Protein AF-A0A357SZ91-F1 (afdb_monomer_lite)

pLDDT: mean 81.78, std 18.1, range [36.34, 97.88]

Secondary structure (DSSP, 8-state):
-HHHHHHHHHHHHHHHHHHHHSS--------TTT-EEEEEEEE-TTSS-EEEEEEEEEESP---STTS--S-EEEEEE-GGGEEEEEEEPSEEEEEEEEEEEE--SS-SS-EEEEEES-SS--GGG-EEE-TT-EEEEEEEEEEEEE--BTTB--EEEEEEE-SS-HHHHHHHHHHHHTTSTTHHHHHHHHTT-

Sequence (194 aa):
MKVILKTMIVTLLIVIMASTNVLYAKTSKGDPEKEALVFGCIDMSETNSILSFVSFMRYPPELKGYSG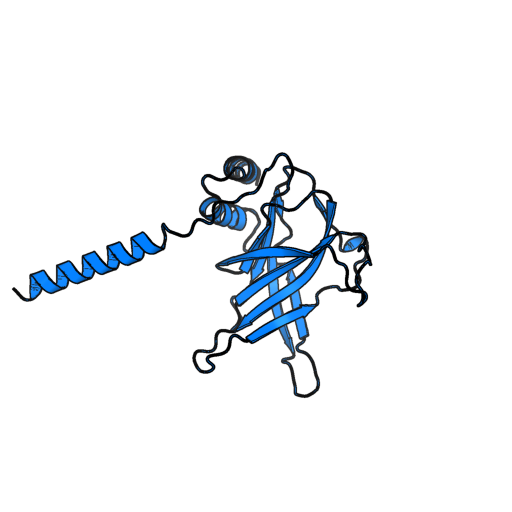YPRDIEVFDTYDNGLFIADRAKPGEYWLMAFYTKKYSLVRLNEEVTFHDINHKPTEDDVFTIQAGDIYYYGTYKYIEVEKAKLFSSAKFALEKVETPGEKELLEMMLEKLKGSKWEEKIIERLATL

Foldseek 3Di:
DVVVVVVVVVVVVVVVVVVVVVPDLVAQPADLQFAEKEKEFAACPPDQKAWAKWWKAAPPAPQPDPVRAGDRIDIWGADPRRITIDRGHGWHKIAGQWTWIWHDDPVDPDIDIDIGGDDPPDDPVRMDGDDRNYHHYPAYWYKAFPAPDDPPDHTDIDTHTDCPPHPLVSLVVVLVSNPPHPCNVVSVVVNVVD

Radius of gyration: 20.08 Å; chains: 1; bounding box: 44×58×52 Å

Structure (mmCIF, N/CA/C/O backbone):
data_AF-A0A357SZ91-F1
#
_entry.id   AF-A0A357SZ91-F1
#
loop_
_atom_site.group_PDB
_atom_site.id
_atom_site.type_symbol
_atom_site.label_atom_id
_atom_site.label_alt_id
_atom_site.label_comp_id
_atom_site.label_asym_id
_atom_site.label_entity_id
_atom_site.label_seq_id
_atom_site.pdbx_PDB_ins_code
_atom_site.Cartn_x
_atom_site.Cartn_y
_atom_site.Cartn_z
_atom_site.occupancy
_atom_site.B_iso_or_equiv
_atom_site.auth_seq_id
_atom_site.auth_comp_id
_atom_site.auth_asym_id
_atom_site.auth_atom_id
_atom_site.pdbx_PDB_model_num
ATOM 1 N N . MET A 1 1 ? 25.030 43.458 23.046 1.00 52.84 1 MET A N 1
ATOM 2 C CA . MET A 1 1 ? 23.823 43.626 22.196 1.00 52.84 1 MET A CA 1
ATOM 3 C C . MET A 1 1 ? 23.764 42.688 20.983 1.00 52.84 1 MET A C 1
ATOM 5 O O . MET A 1 1 ? 22.715 42.108 20.760 1.00 52.84 1 MET A O 1
ATOM 9 N N . LYS A 1 2 ? 24.857 42.460 20.230 1.00 49.62 2 LYS A N 1
ATOM 10 C CA . LYS A 1 2 ? 24.851 41.568 19.042 1.00 49.62 2 LYS A CA 1
ATOM 11 C C . LYS A 1 2 ? 24.648 40.065 19.326 1.00 49.62 2 LYS A C 1
ATOM 13 O O . LYS A 1 2 ? 24.171 39.353 18.452 1.00 49.62 2 LYS A O 1
ATOM 18 N N . VAL A 1 3 ? 24.993 39.583 20.523 1.00 51.38 3 VAL A N 1
ATOM 19 C CA . VAL A 1 3 ? 24.878 38.153 20.885 1.00 51.38 3 VAL A CA 1
ATOM 20 C C . VAL A 1 3 ? 23.433 37.766 21.226 1.00 51.38 3 VAL A C 1
ATOM 22 O O . VAL A 1 3 ? 22.962 36.732 20.777 1.00 51.38 3 VAL A O 1
ATOM 25 N N . ILE A 1 4 ? 22.697 38.646 21.911 1.00 52.62 4 ILE A N 1
ATOM 26 C CA . ILE A 1 4 ? 21.306 38.401 22.339 1.00 52.62 4 ILE A CA 1
ATOM 27 C C . ILE A 1 4 ? 20.359 38.305 21.128 1.00 52.62 4 ILE A C 1
ATOM 29 O O . ILE A 1 4 ? 19.457 37.473 21.113 1.00 52.62 4 ILE A O 1
ATOM 33 N N . LEU A 1 5 ? 20.620 39.081 20.069 1.00 43.44 5 LEU A N 1
ATOM 34 C CA . LEU A 1 5 ? 19.829 39.054 18.834 1.00 43.44 5 LEU A CA 1
ATOM 35 C C . LEU A 1 5 ? 20.005 37.744 18.041 1.00 43.44 5 LEU A C 1
ATOM 37 O O . LEU A 1 5 ? 19.047 37.258 17.450 1.00 43.44 5 LEU A O 1
ATOM 41 N N . LYS A 1 6 ? 21.205 37.139 18.056 1.00 44.78 6 LYS A N 1
ATOM 42 C CA . LYS A 1 6 ? 21.452 35.848 17.390 1.00 44.78 6 LYS A CA 1
ATOM 43 C C . LYS A 1 6 ? 20.746 34.696 18.101 1.00 44.78 6 LYS A C 1
ATOM 45 O O . LYS A 1 6 ? 20.172 33.848 17.429 1.00 44.78 6 LYS A O 1
ATOM 50 N N . THR A 1 7 ? 20.745 34.684 19.433 1.00 50.84 7 THR A N 1
ATOM 51 C CA . THR A 1 7 ? 20.086 33.620 20.201 1.00 50.84 7 THR A CA 1
ATOM 52 C C . THR A 1 7 ? 18.568 33.663 20.021 1.00 50.84 7 THR A C 1
ATOM 54 O O . THR A 1 7 ? 17.967 32.622 19.800 1.00 50.84 7 THR A O 1
ATOM 57 N N . MET A 1 8 ? 17.957 34.854 19.997 1.00 47.34 8 MET A N 1
ATOM 58 C CA . MET A 1 8 ? 16.506 35.015 19.799 1.00 47.34 8 MET A CA 1
ATOM 59 C C . MET A 1 8 ? 16.018 34.554 18.412 1.00 47.34 8 MET A C 1
ATOM 61 O O . MET A 1 8 ? 14.928 33.999 18.297 1.00 47.34 8 MET A O 1
ATOM 65 N N . ILE A 1 9 ? 16.824 34.757 17.363 1.00 52.50 9 ILE A N 1
ATOM 66 C CA . ILE A 1 9 ? 16.492 34.340 15.989 1.00 52.50 9 ILE A CA 1
ATOM 67 C C . ILE A 1 9 ? 16.559 32.812 15.838 1.00 52.50 9 ILE A C 1
ATOM 69 O O . ILE A 1 9 ? 15.724 32.228 15.150 1.00 52.50 9 ILE A O 1
ATOM 73 N N . VAL A 1 10 ? 17.505 32.151 16.514 1.00 51.72 10 VAL A N 1
ATOM 74 C CA . VAL A 1 10 ? 17.626 30.683 16.484 1.00 51.72 10 VAL A CA 1
ATOM 75 C C . VAL A 1 10 ? 16.446 30.017 17.198 1.00 51.72 10 VAL A C 1
ATOM 77 O O . VAL A 1 10 ? 15.889 29.057 16.672 1.00 51.72 10 VAL A O 1
ATOM 80 N N . THR A 1 11 ? 15.991 30.551 18.336 1.00 50.06 11 THR A N 1
ATOM 81 C CA . THR A 1 11 ? 14.817 29.999 19.034 1.00 50.06 11 THR A CA 1
ATOM 82 C C . THR A 1 11 ? 13.528 30.188 18.233 1.00 50.06 11 THR A C 1
ATOM 84 O O . THR A 1 11 ? 12.697 29.285 18.197 1.00 50.06 11 THR A O 1
ATOM 87 N N . LEU A 1 12 ? 13.372 31.321 17.537 1.00 42.47 12 LEU A N 1
ATOM 88 C CA . LEU A 1 12 ? 12.193 31.586 16.706 1.00 42.47 12 LEU A CA 1
ATOM 89 C C . LEU A 1 12 ? 12.111 30.632 15.497 1.00 42.47 12 LEU A C 1
ATOM 91 O O . LEU A 1 12 ? 11.028 30.156 15.171 1.00 42.47 12 LEU A O 1
ATOM 95 N N . LEU A 1 13 ? 13.246 30.283 14.880 1.00 45.03 13 LEU A N 1
ATOM 96 C CA . LEU A 1 13 ? 13.308 29.305 13.783 1.00 45.03 13 LEU A CA 1
ATOM 97 C C . LEU A 1 13 ? 12.970 27.875 14.231 1.00 45.03 13 LEU A C 1
ATOM 99 O O . LEU A 1 13 ? 12.297 27.152 13.499 1.00 45.03 13 LEU A O 1
ATOM 103 N N . ILE A 1 14 ? 13.375 27.474 15.440 1.00 48.97 14 ILE A N 1
ATOM 104 C CA . ILE A 1 14 ? 13.047 26.149 15.992 1.00 48.97 14 ILE A CA 1
ATOM 105 C C . ILE A 1 14 ? 11.550 26.048 16.326 1.00 48.97 14 ILE A C 1
ATOM 107 O O . ILE A 1 14 ? 10.932 25.020 16.061 1.00 48.97 14 ILE A O 1
ATOM 111 N N . VAL A 1 15 ? 10.933 27.123 16.827 1.00 43.84 15 VAL A N 1
ATOM 112 C CA . VAL A 1 15 ? 9.485 27.159 17.107 1.00 43.84 15 VAL A CA 1
ATOM 113 C C . VAL A 1 15 ? 8.658 27.156 15.814 1.00 43.84 15 VAL A C 1
ATOM 115 O O . VAL A 1 15 ? 7.608 26.517 15.764 1.00 43.84 15 VAL A O 1
ATOM 118 N N . ILE A 1 16 ? 9.140 27.782 14.735 1.00 46.03 16 ILE A N 1
ATOM 119 C CA . ILE A 1 16 ? 8.462 27.732 13.428 1.00 46.03 16 ILE A CA 1
ATOM 120 C C . ILE A 1 16 ? 8.565 26.324 12.816 1.00 46.03 16 ILE A C 1
ATOM 122 O O . ILE A 1 16 ? 7.559 25.799 12.355 1.00 46.03 16 ILE A O 1
ATOM 126 N N . MET A 1 17 ? 9.721 25.655 12.902 1.00 40.25 17 MET A N 1
ATOM 127 C CA . MET A 1 17 ? 9.859 24.272 12.411 1.00 40.25 17 MET A CA 1
ATOM 128 C C . MET A 1 17 ? 9.088 23.243 13.255 1.00 40.25 17 MET A C 1
ATOM 130 O O . MET A 1 17 ? 8.571 22.266 12.716 1.00 40.25 17 MET A O 1
ATOM 134 N N . ALA A 1 18 ? 8.950 23.463 14.566 1.00 37.34 18 ALA A N 1
ATOM 135 C CA . ALA A 1 18 ? 8.120 22.612 15.421 1.00 37.34 18 ALA A CA 1
ATOM 136 C C . ALA A 1 18 ? 6.611 22.825 15.192 1.00 37.34 18 ALA A C 1
ATOM 138 O O . ALA A 1 18 ? 5.831 21.888 15.336 1.00 37.34 18 ALA A O 1
ATOM 139 N N . SER A 1 19 ? 6.186 24.032 14.804 1.00 36.34 19 SER A N 1
ATOM 140 C CA . SER A 1 19 ? 4.768 24.349 14.571 1.00 36.34 19 SER A CA 1
ATOM 141 C C . SER A 1 19 ? 4.267 23.987 13.169 1.00 36.34 19 SER A C 1
ATOM 143 O O . SER A 1 19 ? 3.060 23.833 12.994 1.00 36.34 19 SER A O 1
ATOM 145 N N . THR A 1 20 ? 5.149 23.765 12.189 1.00 37.97 20 THR A N 1
ATOM 146 C CA . THR A 1 20 ? 4.741 23.265 10.863 1.00 37.97 20 THR A CA 1
ATOM 147 C C . THR A 1 20 ? 4.480 21.760 10.828 1.00 37.97 20 THR A C 1
ATOM 149 O O . THR A 1 20 ? 3.668 21.320 10.023 1.00 37.97 20 THR A O 1
ATOM 152 N N . ASN A 1 21 ? 5.091 20.967 11.717 1.00 39.06 21 ASN A N 1
ATOM 153 C CA . ASN A 1 21 ? 4.831 19.519 11.782 1.00 39.06 21 ASN A CA 1
ATOM 154 C C . ASN A 1 21 ? 3.531 19.170 12.525 1.00 39.06 21 ASN A C 1
ATOM 156 O O . ASN A 1 21 ? 2.970 18.100 12.319 1.00 39.06 21 ASN A O 1
ATOM 160 N N . VAL A 1 22 ? 3.019 20.079 13.360 1.00 39.28 22 VAL A N 1
ATOM 161 C CA . VAL A 1 22 ? 1.761 19.884 14.106 1.00 39.28 22 VAL A CA 1
ATOM 162 C C . VAL A 1 22 ? 0.527 20.159 13.234 1.00 39.28 22 VAL A C 1
ATOM 164 O O . VAL A 1 22 ? -0.585 19.778 13.589 1.00 39.28 22 VAL A O 1
ATOM 167 N N . LEU A 1 23 ? 0.695 20.789 12.069 1.00 37.16 23 LEU A N 1
ATOM 168 C CA . LEU A 1 23 ? -0.411 21.374 11.316 1.00 37.16 23 LEU A CA 1
ATOM 169 C C . LEU A 1 23 ? -0.728 20.671 9.991 1.00 37.16 23 LEU A C 1
ATOM 171 O O . LEU A 1 23 ? -1.124 21.340 9.051 1.00 37.16 23 LEU A O 1
ATOM 175 N N . TYR A 1 24 ? -0.581 19.349 9.885 1.00 40.81 24 TYR A N 1
ATOM 176 C CA . TYR A 1 24 ? -1.231 18.581 8.806 1.00 40.81 24 TYR A CA 1
ATOM 177 C C . TYR A 1 24 ? -1.387 17.092 9.157 1.00 40.81 24 TYR A C 1
ATOM 179 O O . TYR A 1 24 ? -1.198 16.216 8.316 1.00 40.81 24 TYR A O 1
ATOM 187 N N . ALA A 1 25 ? -1.795 16.773 10.389 1.00 46.00 25 ALA A N 1
ATOM 188 C CA . ALA A 1 25 ? -2.496 15.509 10.594 1.00 46.00 25 ALA A CA 1
ATOM 189 C C . ALA A 1 25 ? -3.834 15.638 9.850 1.00 46.00 25 ALA A C 1
ATOM 191 O O . ALA A 1 25 ? -4.802 16.190 10.375 1.00 46.00 25 ALA A O 1
ATOM 192 N N . LYS A 1 26 ? -3.867 15.231 8.573 1.00 53.88 26 LYS A N 1
ATOM 193 C CA . LYS A 1 26 ? -5.116 14.999 7.846 1.00 53.88 26 LYS A CA 1
ATOM 194 C C . LYS A 1 26 ? -5.854 13.969 8.689 1.00 53.88 26 LYS A C 1
ATOM 196 O O . LYS A 1 26 ? -5.501 12.797 8.654 1.00 53.88 26 LYS A O 1
ATOM 201 N N . THR A 1 27 ? -6.801 14.422 9.508 1.00 60.53 27 THR A N 1
ATOM 202 C CA . THR A 1 27 ? -7.587 13.524 10.343 1.00 60.53 27 THR A CA 1
ATOM 203 C C . THR A 1 27 ? -8.254 12.542 9.403 1.00 60.53 27 THR A C 1
ATOM 205 O O . THR A 1 27 ? -9.024 12.933 8.518 1.00 60.53 27 THR A O 1
ATOM 208 N N . SER A 1 28 ? -7.869 11.275 9.533 1.00 73.50 28 SER A N 1
ATOM 209 C CA . SER A 1 28 ? -8.516 10.212 8.789 1.00 73.50 28 SER A CA 1
ATOM 210 C C . SER A 1 28 ? -10.017 10.291 9.025 1.00 73.50 28 SER A C 1
ATOM 212 O O . SER A 1 28 ? -10.484 10.562 10.135 1.00 73.50 28 SER A O 1
ATOM 214 N N . LYS A 1 29 ? -10.766 10.134 7.936 1.00 82.44 29 LYS A N 1
ATOM 215 C CA . LYS A 1 29 ? -12.234 10.202 7.942 1.00 82.44 29 LYS A CA 1
ATOM 216 C C . LYS A 1 29 ? -12.865 8.818 7.832 1.00 82.44 29 LYS A C 1
ATOM 218 O O . LYS A 1 29 ? -14.083 8.737 7.704 1.00 82.44 29 LYS A O 1
ATOM 223 N N . GLY A 1 30 ? -12.028 7.784 7.866 1.00 88.81 30 GLY A N 1
ATOM 224 C CA . GLY A 1 30 ? -12.411 6.387 7.842 1.00 88.81 30 GLY A CA 1
ATOM 225 C C . GLY A 1 30 ? -13.330 5.987 8.979 1.00 88.81 30 GLY A C 1
ATOM 226 O O . GLY A 1 30 ? -13.141 6.418 10.118 1.00 88.81 30 GLY A O 1
ATOM 227 N N . ASP A 1 31 ? -14.312 5.150 8.673 1.00 93.94 31 ASP A N 1
ATOM 228 C CA . ASP A 1 31 ? -15.218 4.534 9.630 1.00 93.94 31 ASP A CA 1
ATOM 229 C C . ASP A 1 31 ? -15.033 3.008 9.619 1.00 93.94 31 ASP A C 1
ATOM 231 O O . ASP A 1 31 ? -15.590 2.344 8.742 1.00 93.94 31 ASP A O 1
ATOM 235 N N . PRO A 1 32 ? -14.294 2.422 10.583 1.00 95.44 32 PRO A N 1
ATOM 236 C CA . PRO A 1 32 ? -14.003 0.987 10.596 1.00 95.44 32 PRO A CA 1
ATOM 237 C C . PRO A 1 32 ? -15.233 0.078 10.641 1.00 95.44 32 PRO A C 1
ATOM 239 O O . PRO A 1 32 ? -15.130 -1.109 10.375 1.00 95.44 32 PRO A O 1
ATOM 242 N N . GLU A 1 33 ? -16.409 0.599 10.989 1.00 96.38 33 GLU A N 1
ATOM 243 C CA . GLU A 1 33 ? -17.659 -0.169 10.936 1.00 96.38 33 GLU A CA 1
ATOM 244 C C . GLU A 1 33 ? -18.191 -0.361 9.506 1.00 96.38 33 GLU A C 1
ATOM 246 O O . GLU A 1 33 ? -19.045 -1.213 9.270 1.00 96.38 33 GLU A O 1
ATOM 251 N N . LYS A 1 34 ? -17.734 0.452 8.548 1.00 96.38 34 LYS A N 1
A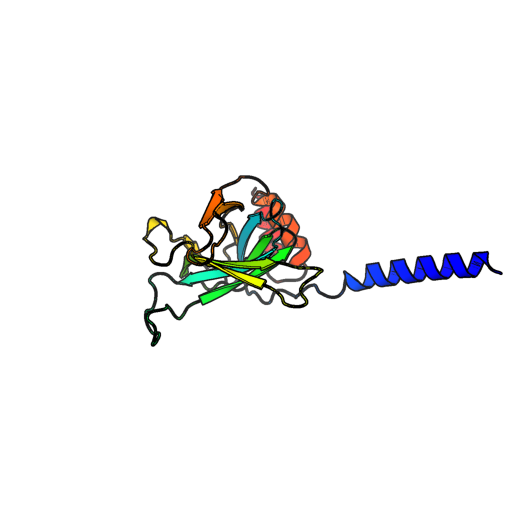TOM 252 C CA . LYS A 1 34 ? -18.244 0.490 7.166 1.00 96.38 34 LYS A CA 1
ATOM 253 C C . LYS A 1 34 ? -17.163 0.302 6.115 1.00 96.38 34 LYS A C 1
ATOM 255 O O . LYS A 1 34 ? -17.478 -0.023 4.973 1.00 96.38 34 LYS A O 1
ATOM 260 N N . GLU A 1 35 ? -15.921 0.566 6.481 1.00 96.19 35 GLU A N 1
ATOM 261 C CA . GLU A 1 35 ? -14.782 0.682 5.583 1.00 96.19 35 GLU A CA 1
ATOM 262 C C . GLU A 1 35 ? -13.626 -0.173 6.105 1.00 96.19 35 GLU A C 1
ATOM 264 O O . GLU A 1 35 ? -13.618 -0.601 7.258 1.00 96.19 35 GLU A O 1
ATOM 269 N N . ALA A 1 36 ? -12.658 -0.425 5.238 1.00 96.69 36 ALA A N 1
ATOM 270 C CA . ALA A 1 36 ? -11.392 -1.072 5.519 1.00 96.69 36 ALA A CA 1
ATOM 271 C C . ALA A 1 36 ? -10.253 -0.048 5.435 1.00 96.69 36 ALA A C 1
ATOM 273 O O . ALA A 1 36 ? -10.335 0.950 4.706 1.00 96.69 36 ALA A O 1
ATOM 274 N N . LEU A 1 37 ? -9.171 -0.344 6.146 1.00 96.06 37 LEU A N 1
ATOM 275 C CA . LEU A 1 37 ? -7.900 0.351 6.048 1.00 96.06 37 LEU A CA 1
ATOM 276 C C . LEU A 1 37 ? -6.951 -0.502 5.212 1.00 96.06 37 LEU A C 1
ATOM 278 O O . LEU A 1 37 ? -6.529 -1.569 5.646 1.00 96.06 37 LEU A O 1
ATOM 282 N N . VAL A 1 38 ? -6.604 -0.036 4.019 1.00 96.94 38 VAL A N 1
ATOM 283 C CA . VAL A 1 38 ? -5.687 -0.741 3.117 1.00 96.94 38 VAL A CA 1
ATOM 284 C C . VAL A 1 38 ? -4.401 0.051 2.995 1.00 96.94 38 VAL A C 1
ATOM 286 O O . VAL A 1 38 ? -4.436 1.261 2.777 1.00 96.94 38 VAL A O 1
ATOM 289 N N . PHE A 1 39 ? -3.262 -0.620 3.116 1.00 96.94 39 PHE A N 1
ATOM 290 C CA . PHE A 1 39 ? -1.966 0.041 3.066 1.00 96.94 39 PHE A CA 1
ATOM 291 C C . PHE A 1 39 ? -0.874 -0.853 2.491 1.00 96.94 39 PHE A C 1
ATOM 293 O O . PHE A 1 39 ? -1.017 -2.069 2.366 1.00 96.94 39 PHE A O 1
ATOM 300 N N . GLY A 1 40 ? 0.241 -0.227 2.151 1.00 97.50 40 GLY A N 1
ATOM 301 C CA . GLY A 1 40 ? 1.447 -0.890 1.691 1.00 97.50 40 GLY A CA 1
ATOM 302 C C . GLY A 1 40 ? 2.512 0.140 1.361 1.00 97.50 40 GLY A C 1
ATOM 303 O O . GLY A 1 40 ? 2.371 1.322 1.681 1.00 97.50 40 GLY A O 1
ATOM 304 N N . CYS A 1 41 ? 3.583 -0.302 0.719 1.00 97.50 41 CYS A N 1
ATOM 305 C CA . CYS A 1 41 ? 4.679 0.582 0.361 1.00 97.50 41 CYS A CA 1
ATOM 306 C C . CYS A 1 41 ? 5.216 0.260 -1.034 1.00 97.50 41 CYS A C 1
ATOM 308 O O . CYS A 1 41 ? 5.369 -0.905 -1.399 1.00 97.50 41 CYS A O 1
ATOM 310 N N . ILE A 1 42 ? 5.500 1.303 -1.815 1.00 97.25 42 ILE A N 1
ATOM 311 C CA . ILE A 1 42 ? 6.358 1.198 -2.996 1.00 97.25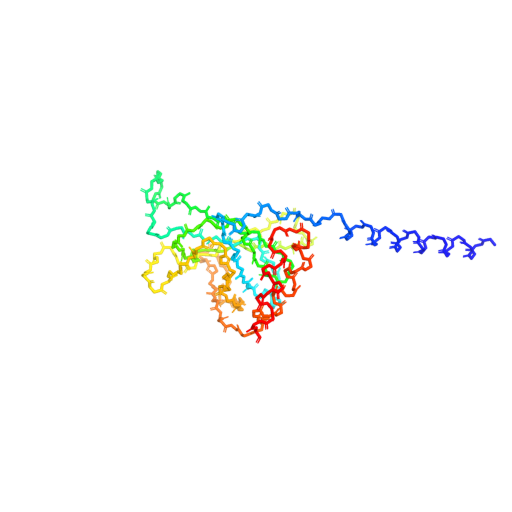 42 ILE A CA 1
ATOM 312 C C . ILE A 1 42 ? 7.614 2.016 -2.705 1.00 97.25 42 ILE A C 1
ATOM 314 O O . ILE A 1 42 ? 7.581 3.246 -2.751 1.00 97.25 42 ILE A O 1
ATOM 318 N N . ASP A 1 43 ? 8.712 1.333 -2.391 1.00 95.00 43 ASP A N 1
ATOM 319 C CA . ASP A 1 43 ? 10.007 1.944 -2.133 1.00 95.00 43 ASP A CA 1
ATOM 320 C C . ASP A 1 43 ? 10.577 2.538 -3.428 1.00 95.00 43 ASP A C 1
ATOM 322 O O . ASP A 1 43 ? 10.891 1.836 -4.395 1.00 95.00 43 ASP A O 1
ATOM 326 N N . MET A 1 44 ? 10.698 3.865 -3.416 1.00 91.81 44 MET A N 1
ATOM 327 C CA . MET A 1 44 ? 11.219 4.693 -4.502 1.00 91.81 44 MET A CA 1
ATOM 328 C C . MET A 1 44 ? 12.607 5.273 -4.177 1.00 91.81 44 MET A C 1
ATOM 330 O O . MET A 1 44 ? 13.085 6.135 -4.918 1.00 91.81 44 MET A O 1
ATOM 334 N N . SER A 1 45 ? 13.241 4.849 -3.076 1.00 90.44 45 SER A N 1
ATOM 335 C CA . SER A 1 45 ? 14.458 5.453 -2.508 1.00 90.44 45 SER A CA 1
ATOM 336 C C . SER A 1 45 ? 15.664 5.453 -3.451 1.00 90.44 45 SER A C 1
ATOM 338 O O . SER A 1 45 ? 16.489 6.363 -3.400 1.00 90.44 45 SER A O 1
ATOM 340 N N . GLU A 1 46 ? 15.744 4.482 -4.361 1.00 88.12 46 GLU A N 1
ATOM 341 C CA . GLU A 1 46 ? 16.804 4.388 -5.374 1.00 88.12 46 GLU A CA 1
ATOM 342 C C . GLU A 1 46 ? 16.486 5.159 -6.667 1.00 88.12 46 GLU A C 1
ATOM 344 O O . GLU A 1 46 ? 17.211 5.065 -7.660 1.00 88.12 46 GLU A O 1
ATOM 349 N N . THR A 1 47 ? 15.407 5.943 -6.682 1.00 86.69 47 THR A N 1
ATOM 350 C CA . THR A 1 47 ? 14.963 6.697 -7.855 1.00 86.69 47 THR A CA 1
ATOM 351 C C . THR A 1 47 ? 15.058 8.206 -7.633 1.00 86.69 47 THR A C 1
ATOM 353 O O . THR A 1 47 ? 15.122 8.704 -6.515 1.00 86.69 47 THR A O 1
ATOM 356 N N . ASN A 1 48 ? 15.003 8.971 -8.727 1.00 85.19 48 ASN A N 1
ATOM 357 C CA . ASN A 1 48 ? 14.865 10.433 -8.665 1.00 85.19 48 ASN A CA 1
ATOM 358 C C . ASN A 1 48 ? 13.394 10.895 -8.633 1.00 85.19 48 ASN A C 1
ATOM 360 O O . ASN A 1 48 ? 13.112 12.057 -8.930 1.00 85.19 48 ASN A O 1
ATOM 364 N N . SER A 1 49 ? 12.459 9.985 -8.363 1.00 87.12 49 SER A N 1
ATOM 365 C CA . SER A 1 49 ? 11.024 10.258 -8.328 1.00 87.12 49 SER A CA 1
ATOM 366 C C . SER A 1 49 ? 10.457 9.880 -6.966 1.00 87.12 49 SER A C 1
ATOM 368 O O . SER A 1 49 ? 11.004 9.040 -6.262 1.00 87.12 49 SER A O 1
ATOM 370 N N . ILE A 1 50 ? 9.330 10.476 -6.607 1.00 90.62 50 ILE A N 1
ATOM 371 C CA . ILE A 1 50 ? 8.533 10.047 -5.462 1.00 90.62 50 ILE A CA 1
ATOM 372 C C . ILE A 1 50 ? 7.273 9.337 -5.946 1.00 90.62 50 ILE A C 1
ATOM 374 O O . ILE A 1 50 ? 6.785 9.596 -7.051 1.00 90.62 50 ILE A O 1
ATOM 378 N N . LEU A 1 51 ? 6.727 8.463 -5.108 1.00 92.69 51 LEU A N 1
ATOM 379 C CA . LEU A 1 51 ? 5.386 7.932 -5.307 1.00 92.69 51 LEU A CA 1
ATOM 380 C C . LEU A 1 51 ? 4.368 9.063 -5.087 1.00 92.69 51 LEU A C 1
ATOM 382 O O . LEU A 1 51 ? 4.507 9.839 -4.146 1.00 92.69 51 LEU A O 1
ATOM 386 N N . SER A 1 52 ? 3.380 9.185 -5.973 1.00 90.94 52 SER A N 1
ATOM 387 C CA . SER A 1 52 ? 2.379 10.257 -5.917 1.00 90.94 52 SER A CA 1
ATOM 388 C C . SER A 1 52 ? 0.982 9.785 -5.544 1.00 90.94 52 SER A C 1
ATOM 390 O O . SER A 1 52 ? 0.267 10.539 -4.894 1.00 90.94 52 SER A O 1
ATOM 392 N N . PHE A 1 53 ? 0.545 8.642 -6.065 1.00 89.62 53 PHE A N 1
ATOM 393 C CA . PHE A 1 53 ? -0.671 7.941 -5.654 1.00 89.62 53 PHE A CA 1
ATOM 394 C C . PHE A 1 53 ? -0.670 6.544 -6.269 1.00 89.62 53 PHE A C 1
ATOM 396 O O . PHE A 1 53 ? -0.028 6.307 -7.300 1.00 89.62 53 PHE A O 1
ATOM 403 N N . VAL A 1 54 ? -1.403 5.628 -5.644 1.00 94.12 54 VAL A N 1
ATOM 404 C CA . VAL A 1 54 ? -1.668 4.290 -6.182 1.00 94.12 54 VAL A CA 1
ATOM 405 C C . VAL A 1 54 ? -3.156 4.154 -6.487 1.00 94.12 54 VAL A C 1
ATOM 407 O O . VAL A 1 54 ? -4.000 4.798 -5.860 1.00 94.12 54 VAL A O 1
ATOM 410 N N . SER A 1 55 ? -3.465 3.360 -7.503 1.00 93.19 55 SER A N 1
ATOM 411 C CA . SER A 1 55 ? -4.806 3.203 -8.048 1.00 93.19 55 SER A CA 1
ATOM 412 C C . SER A 1 55 ? -5.226 1.749 -7.930 1.00 93.19 55 SER A C 1
ATOM 414 O O . SER A 1 55 ? -4.722 0.889 -8.658 1.00 93.19 55 SER A O 1
ATOM 416 N N . PHE A 1 56 ? -6.187 1.498 -7.051 1.00 92.94 56 PHE A N 1
ATOM 417 C CA . PHE A 1 56 ? -6.852 0.208 -6.942 1.00 92.94 56 PHE A CA 1
ATOM 418 C C . PHE A 1 56 ? -8.208 0.263 -7.637 1.00 92.94 56 PHE A C 1
ATOM 420 O O . PHE A 1 56 ? -8.858 1.307 -7.692 1.00 92.94 56 PHE A O 1
ATOM 427 N N . MET A 1 57 ? -8.631 -0.868 -8.181 1.00 90.56 57 MET A N 1
ATOM 428 C CA . MET A 1 57 ? -9.872 -0.985 -8.942 1.00 90.56 57 MET A CA 1
ATOM 429 C C . MET A 1 57 ? -10.724 -2.107 -8.376 1.00 90.56 57 MET A C 1
ATOM 431 O O . MET A 1 57 ? -10.175 -3.123 -7.958 1.00 90.56 57 MET A O 1
ATOM 435 N N . ARG A 1 58 ? -12.050 -1.932 -8.380 1.00 90.56 58 ARG A N 1
ATOM 436 C CA . ARG A 1 58 ? -12.995 -2.974 -7.950 1.00 90.56 58 ARG A CA 1
ATOM 437 C C . ARG A 1 58 ? -13.101 -4.109 -8.960 1.00 90.56 58 ARG A C 1
ATOM 439 O O . ARG A 1 58 ? -13.342 -3.841 -10.139 1.00 90.56 58 ARG A O 1
ATOM 446 N N . TYR A 1 59 ? -12.989 -5.346 -8.480 1.00 88.88 59 TYR A N 1
ATOM 447 C CA . TYR A 1 59 ? -13.185 -6.584 -9.233 1.00 88.88 59 TYR A CA 1
ATOM 448 C C . TYR A 1 59 ? -14.596 -7.168 -9.011 1.00 88.88 59 TYR A C 1
ATOM 450 O O . TYR A 1 59 ? -15.116 -7.075 -7.899 1.00 88.88 59 TYR A O 1
ATOM 458 N N . PRO A 1 60 ? -15.224 -7.766 -10.043 1.00 86.31 60 PRO A N 1
ATOM 459 C CA . PRO A 1 60 ? -14.860 -7.651 -11.455 1.00 86.31 60 PRO A CA 1
ATOM 460 C C . PRO A 1 60 ? -15.040 -6.201 -11.953 1.00 86.31 60 PRO A C 1
ATOM 462 O O . PRO A 1 60 ? -15.907 -5.486 -11.449 1.00 86.31 60 PRO A O 1
ATOM 465 N N . PRO A 1 61 ? -14.256 -5.743 -12.948 1.00 76.06 61 PRO A N 1
ATOM 466 C CA . PRO A 1 61 ? -14.368 -4.382 -13.464 1.00 76.06 61 PRO A CA 1
ATOM 467 C C . PRO A 1 61 ? -15.783 -4.084 -13.966 1.00 76.06 61 PRO A C 1
ATOM 469 O O . PRO A 1 61 ? -16.243 -4.666 -14.953 1.00 76.06 61 PRO A O 1
ATOM 472 N N . GLU A 1 62 ? -16.453 -3.100 -13.366 1.00 70.75 62 GLU A N 1
ATOM 473 C CA . GLU A 1 62 ? -17.672 -2.541 -13.945 1.00 70.75 62 GLU A CA 1
ATOM 474 C C . GLU A 1 62 ? -17.315 -1.677 -15.167 1.00 70.75 62 GLU A C 1
ATOM 476 O O . GLU A 1 62 ? -17.026 -0.476 -15.081 1.00 70.75 62 GLU A O 1
ATOM 481 N N . LEU A 1 63 ? -17.331 -2.297 -16.348 1.00 60.66 63 LEU A N 1
ATOM 482 C CA . LEU A 1 63 ? -17.124 -1.630 -17.634 1.00 60.66 63 LEU A CA 1
ATOM 483 C C . LEU A 1 63 ? -18.336 -0.748 -17.976 1.00 60.66 63 LEU A C 1
ATOM 485 O O . LEU A 1 63 ? -19.233 -1.145 -18.715 1.00 60.66 63 LEU A O 1
ATOM 489 N N . LYS A 1 64 ? -18.388 0.467 -17.422 1.00 54.53 64 LYS A N 1
ATOM 490 C CA . LYS A 1 64 ? -19.439 1.457 -17.733 1.00 54.53 64 LYS A CA 1
ATOM 491 C C . LYS A 1 64 ? -18.894 2.796 -18.264 1.00 54.53 64 LYS A C 1
ATOM 493 O O . LYS A 1 64 ? -19.612 3.794 -18.262 1.00 54.53 64 LYS A O 1
ATOM 498 N N . GLY A 1 65 ? -17.633 2.869 -18.694 1.00 55.91 65 GLY A N 1
ATOM 499 C CA . GLY A 1 65 ? -17.029 4.076 -19.284 1.00 55.91 65 GLY A CA 1
ATOM 500 C C . GLY A 1 65 ? -17.148 4.142 -20.815 1.00 55.91 65 GLY A C 1
ATOM 501 O O . GLY A 1 65 ? -17.071 3.117 -21.483 1.00 55.91 65 GLY A O 1
ATOM 502 N N . TYR A 1 66 ? -17.261 5.352 -21.386 1.00 52.06 66 TYR A N 1
ATOM 503 C CA . TYR A 1 66 ? -17.308 5.601 -22.848 1.00 52.06 66 TYR A CA 1
ATOM 504 C C . TYR A 1 66 ? -16.008 5.191 -23.581 1.00 52.06 66 TYR A C 1
ATOM 506 O O . TYR A 1 66 ? -15.977 5.093 -24.802 1.00 52.06 66 TYR A O 1
ATOM 514 N N . SER A 1 67 ? -14.933 4.937 -22.832 1.00 60.03 67 SER A N 1
ATOM 515 C CA . SER A 1 67 ? -13.585 4.626 -23.318 1.00 60.03 67 SER A CA 1
ATOM 516 C C . SER A 1 67 ? -13.105 3.207 -22.971 1.00 60.03 67 SER A C 1
ATOM 518 O O . SER A 1 67 ? -11.941 2.898 -23.198 1.00 60.03 67 SER A O 1
ATOM 520 N N . GLY A 1 68 ? -13.963 2.342 -22.409 1.00 58.53 68 GLY A N 1
ATOM 521 C CA . GLY A 1 68 ? -13.580 0.979 -22.005 1.00 58.53 68 GLY A CA 1
ATOM 522 C C . GLY A 1 68 ? -12.759 0.889 -20.710 1.00 58.53 68 GLY A C 1
ATOM 523 O O . GLY A 1 68 ? -12.360 -0.206 -20.328 1.00 58.53 68 GLY A O 1
ATOM 524 N N . TYR A 1 69 ? -12.537 2.009 -20.014 1.00 57.69 69 TYR A N 1
ATOM 525 C CA . TYR A 1 69 ? -11.894 2.025 -18.698 1.00 57.69 69 TYR A CA 1
ATOM 526 C C . TYR A 1 69 ? -12.930 1.798 -17.584 1.00 57.69 69 TYR A C 1
ATOM 528 O O . TYR A 1 69 ? -14.049 2.328 -17.683 1.00 57.69 69 TYR A O 1
ATOM 536 N N . PRO A 1 70 ? -12.598 1.036 -16.525 1.00 59.81 70 PRO A N 1
ATOM 537 C CA . PRO A 1 70 ? -13.522 0.826 -15.417 1.00 59.81 70 PRO A CA 1
ATOM 538 C C . PRO A 1 70 ? -13.693 2.126 -14.613 1.00 59.81 70 PRO A C 1
ATOM 540 O O . PRO A 1 70 ? -12.775 2.943 -14.531 1.00 59.81 70 PRO A O 1
ATOM 543 N N . ARG A 1 71 ? -14.897 2.363 -14.072 1.00 60.91 71 ARG A N 1
ATOM 544 C CA . ARG A 1 71 ? -15.242 3.639 -13.405 1.00 60.91 71 ARG A CA 1
ATOM 545 C C . ARG A 1 71 ? -15.010 3.645 -11.896 1.00 60.91 71 ARG A C 1
ATOM 547 O O . ARG A 1 71 ? -14.979 4.722 -11.306 1.00 60.91 71 ARG A O 1
ATOM 554 N N . ASP A 1 72 ? -14.816 2.478 -11.299 1.00 65.81 72 ASP A N 1
ATOM 555 C CA . ASP A 1 72 ? -14.681 2.326 -9.852 1.00 65.81 72 ASP A CA 1
ATOM 556 C C . ASP A 1 72 ? -13.204 2.331 -9.452 1.00 65.81 72 ASP A C 1
ATOM 558 O O . ASP A 1 72 ? -12.641 1.317 -9.035 1.00 65.81 72 ASP A O 1
ATOM 562 N N . ILE A 1 73 ? -12.584 3.497 -9.654 1.00 66.88 73 ILE A N 1
ATOM 563 C CA . ILE A 1 73 ? -11.210 3.780 -9.247 1.00 66.88 73 ILE A CA 1
ATOM 564 C C . ILE A 1 73 ? -11.220 4.240 -7.791 1.00 66.88 73 ILE A C 1
ATOM 566 O O . ILE A 1 73 ? -11.762 5.302 -7.483 1.00 66.88 73 ILE A O 1
ATOM 570 N N . GLU A 1 74 ? -10.574 3.484 -6.911 1.00 79.38 74 GLU A N 1
ATOM 571 C CA . GLU A 1 74 ? -10.220 3.957 -5.576 1.00 79.38 74 GLU A CA 1
ATOM 572 C C . GLU A 1 74 ? -8.767 4.450 -5.616 1.00 79.38 74 GLU A C 1
ATOM 574 O O . GLU A 1 74 ? -7.825 3.687 -5.856 1.00 79.38 74 GLU A O 1
ATOM 579 N N . VAL A 1 75 ? -8.584 5.758 -5.420 1.00 78.38 75 VAL A N 1
ATOM 580 C CA . VAL A 1 75 ? -7.264 6.403 -5.392 1.00 78.38 75 VAL A CA 1
ATOM 581 C C . VAL A 1 75 ? -6.810 6.532 -3.950 1.00 78.38 75 VAL A C 1
ATOM 583 O O . VAL A 1 75 ? -7.518 7.095 -3.115 1.00 78.38 75 VAL A O 1
ATOM 586 N N . PHE A 1 76 ? -5.624 6.010 -3.669 1.00 83.00 76 PHE A N 1
ATOM 587 C CA . PHE A 1 76 ? -5.088 5.948 -2.321 1.00 83.00 76 PHE A CA 1
ATOM 588 C C . PHE A 1 76 ? -4.075 7.070 -2.155 1.00 83.00 76 PHE A C 1
ATOM 590 O O . PHE A 1 76 ? -3.228 7.300 -3.027 1.00 83.00 76 PHE A O 1
ATOM 597 N N . ASP A 1 77 ? -4.172 7.766 -1.027 1.00 81.88 77 ASP A N 1
ATOM 598 C CA . ASP A 1 77 ? -3.242 8.830 -0.691 1.00 81.88 77 ASP A CA 1
ATOM 599 C C . ASP A 1 77 ? -1.865 8.222 -0.400 1.00 81.88 77 ASP A C 1
ATOM 601 O O . ASP A 1 77 ? -1.744 7.179 0.249 1.00 81.88 77 ASP A O 1
ATOM 605 N N . THR A 1 78 ? -0.813 8.888 -0.865 1.00 79.69 78 THR A N 1
ATOM 606 C CA . THR A 1 78 ? 0.564 8.521 -0.531 1.00 79.69 78 THR A CA 1
ATOM 607 C C . THR A 1 78 ? 1.142 9.486 0.475 1.00 79.69 78 THR A C 1
ATOM 609 O O . THR A 1 78 ? 0.877 10.688 0.448 1.00 79.69 78 THR A O 1
ATOM 612 N N . TYR A 1 79 ? 1.992 8.942 1.323 1.00 81.19 79 TYR A N 1
ATOM 613 C CA . TYR A 1 79 ? 2.728 9.646 2.345 1.00 81.19 79 TYR A CA 1
ATOM 614 C C . TYR A 1 79 ? 4.231 9.445 2.119 1.00 81.19 79 TYR A C 1
ATOM 616 O O . TYR A 1 79 ? 4.667 8.864 1.121 1.00 81.19 79 TYR A O 1
ATOM 624 N N . ASP A 1 80 ? 5.029 9.962 3.048 1.00 79.38 80 ASP A N 1
ATOM 625 C CA . ASP A 1 80 ? 6.486 9.874 2.999 1.00 79.38 80 ASP A CA 1
ATOM 626 C C . ASP A 1 80 ? 6.973 8.425 2.838 1.00 79.38 80 ASP A C 1
ATOM 628 O O . ASP A 1 80 ? 6.374 7.485 3.365 1.00 79.38 80 ASP A O 1
ATOM 632 N N . ASN A 1 81 ? 8.095 8.267 2.131 1.00 80.56 81 ASN A N 1
ATOM 633 C CA . ASN A 1 81 ? 8.783 6.991 1.898 1.00 80.56 81 ASN A CA 1
ATOM 634 C C . ASN A 1 81 ? 7.968 5.935 1.133 1.00 80.56 81 ASN A C 1
ATOM 636 O O . ASN A 1 81 ? 8.221 4.745 1.279 1.00 80.56 81 ASN A O 1
ATOM 640 N N . GLY A 1 82 ? 7.000 6.350 0.312 1.00 91.69 82 GLY A N 1
ATOM 641 C CA . GLY A 1 82 ? 6.263 5.422 -0.549 1.00 91.69 82 GLY A CA 1
ATOM 642 C C . GLY A 1 82 ? 5.147 4.644 0.150 1.00 91.69 82 GLY A C 1
ATOM 643 O O . GLY A 1 82 ? 4.481 3.842 -0.505 1.00 91.69 82 GLY A O 1
ATOM 644 N N . LEU A 1 83 ? 4.898 4.910 1.438 1.00 94.62 83 LEU A N 1
ATOM 645 C CA . LEU A 1 83 ? 3.718 4.429 2.153 1.00 94.62 83 LEU A CA 1
ATOM 646 C C . LEU A 1 83 ? 2.456 4.972 1.475 1.00 94.62 83 LEU A C 1
ATOM 648 O O . LEU A 1 83 ? 2.289 6.184 1.341 1.00 94.62 83 LEU A O 1
ATOM 652 N N . PHE A 1 84 ? 1.546 4.088 1.091 1.00 95.06 84 PHE A N 1
ATOM 653 C CA . PHE A 1 84 ? 0.214 4.454 0.619 1.00 95.06 84 PHE A CA 1
ATOM 654 C C . PHE A 1 84 ? -0.854 3.931 1.575 1.00 95.06 84 PHE A C 1
ATOM 656 O O . PHE A 1 84 ? -0.695 2.864 2.166 1.00 95.06 84 PHE A O 1
ATOM 663 N N . ILE A 1 85 ? -1.941 4.690 1.725 1.00 93.69 85 ILE A N 1
ATOM 664 C CA . ILE A 1 85 ? -3.051 4.362 2.623 1.00 93.69 85 ILE A CA 1
ATOM 665 C C . ILE A 1 85 ? -4.379 4.711 1.937 1.00 93.69 85 ILE A C 1
ATOM 667 O O . ILE A 1 85 ? -4.554 5.819 1.426 1.00 93.69 85 ILE A O 1
ATOM 671 N N . ALA A 1 86 ? -5.342 3.795 1.991 1.00 93.31 86 ALA A N 1
ATOM 672 C CA . ALA A 1 86 ? -6.763 4.109 1.890 1.00 93.31 86 ALA A CA 1
ATOM 673 C C . ALA A 1 86 ? -7.439 3.800 3.217 1.00 93.31 86 ALA A C 1
ATOM 675 O O . ALA A 1 86 ? -7.598 2.644 3.594 1.00 93.31 86 ALA A O 1
ATOM 676 N N . ASP A 1 87 ? -7.875 4.849 3.901 1.00 93.25 87 ASP A N 1
ATOM 677 C CA . ASP A 1 87 ? -8.569 4.767 5.183 1.00 93.25 87 ASP A CA 1
ATOM 678 C C . ASP A 1 87 ? -10.091 4.637 5.048 1.00 93.25 87 ASP A C 1
ATOM 680 O O . ASP A 1 87 ? -10.792 4.588 6.054 1.00 93.25 87 ASP A O 1
ATOM 684 N N . ARG A 1 88 ? -10.596 4.631 3.811 1.00 93.69 88 ARG A N 1
ATOM 685 C CA . ARG A 1 88 ? -12.021 4.613 3.450 1.00 93.69 88 ARG A CA 1
ATOM 686 C C . ARG A 1 88 ? -12.319 3.575 2.368 1.00 93.69 88 ARG A C 1
ATOM 688 O O . ARG A 1 88 ? -13.234 3.752 1.564 1.00 93.69 88 ARG A O 1
ATOM 695 N N . ALA A 1 89 ? -11.503 2.523 2.284 1.00 92.81 89 ALA A N 1
ATOM 696 C CA . ALA A 1 89 ? -11.691 1.498 1.269 1.00 92.81 89 ALA A CA 1
ATOM 697 C C . ALA A 1 89 ? -13.001 0.756 1.557 1.00 92.81 89 ALA A C 1
ATOM 699 O O . ALA A 1 89 ? -13.186 0.175 2.622 1.00 92.81 89 ALA A O 1
ATOM 700 N N . LYS A 1 90 ? -13.955 0.803 0.632 1.00 93.81 90 LYS A N 1
ATOM 701 C CA . LYS A 1 90 ? -15.228 0.103 0.820 1.00 93.81 90 LYS A CA 1
ATOM 702 C C . LYS A 1 90 ? -15.017 -1.414 0.724 1.00 93.81 90 LYS A C 1
ATOM 704 O O . LYS A 1 90 ? -14.244 -1.837 -0.128 1.00 93.81 90 LYS A O 1
ATOM 709 N N . PRO A 1 91 ? -15.765 -2.237 1.476 1.00 95.88 91 PRO A N 1
ATOM 710 C CA . PRO A 1 91 ? -15.714 -3.691 1.349 1.00 95.88 91 PRO A CA 1
ATOM 711 C C . PRO A 1 91 ? -15.926 -4.161 -0.095 1.00 95.88 91 PRO A C 1
ATOM 713 O O . PRO A 1 91 ? -16.746 -3.592 -0.834 1.00 95.88 91 PRO A O 1
ATOM 716 N N . GLY A 1 92 ? -15.187 -5.190 -0.498 1.00 95.00 92 GLY A N 1
ATOM 717 C CA . GLY A 1 92 ? -15.223 -5.740 -1.848 1.00 95.00 92 GLY A CA 1
ATOM 718 C C . GLY A 1 92 ? -13.902 -6.364 -2.282 1.00 95.00 92 GLY A C 1
ATOM 719 O O . GLY A 1 92 ? -12.973 -6.521 -1.492 1.00 95.00 92 GLY A O 1
ATOM 720 N N . GLU A 1 93 ? -13.849 -6.706 -3.562 1.00 95.44 93 GLU A N 1
ATOM 721 C CA . GLU A 1 93 ? -12.690 -7.293 -4.221 1.00 95.44 93 GLU A CA 1
ATOM 722 C C . GLU A 1 93 ? -11.957 -6.228 -5.033 1.00 95.44 93 GLU A C 1
ATOM 724 O O . GLU A 1 93 ? -12.588 -5.402 -5.697 1.00 95.44 93 GLU A O 1
ATOM 729 N N . TYR A 1 94 ? -10.630 -6.227 -4.968 1.00 94.81 94 TYR A N 1
ATOM 730 C CA . TYR A 1 94 ? -9.788 -5.196 -5.557 1.00 94.81 94 TYR A CA 1
ATOM 731 C C . TYR A 1 94 ? -8.524 -5.776 -6.179 1.00 94.81 94 TYR A C 1
ATOM 733 O O . TYR A 1 94 ? -8.031 -6.806 -5.739 1.00 94.81 94 TYR A O 1
ATOM 741 N N . TRP A 1 95 ? -7.951 -5.070 -7.149 1.00 94.44 95 TRP A N 1
ATOM 742 C CA . TRP A 1 95 ? -6.575 -5.299 -7.599 1.00 94.44 95 TRP A CA 1
ATOM 743 C C . TRP A 1 95 ? -5.831 -3.973 -7.748 1.00 94.44 95 TRP A C 1
ATOM 745 O O . TRP A 1 95 ? -6.442 -2.909 -7.909 1.00 94.44 95 TRP A O 1
ATOM 755 N N . LEU A 1 96 ? -4.500 -4.030 -7.708 1.00 94.31 96 LEU A N 1
ATOM 756 C CA . LEU A 1 96 ? -3.646 -2.883 -8.001 1.00 94.31 96 LEU A CA 1
ATOM 757 C C . LEU A 1 96 ? -3.524 -2.708 -9.519 1.00 94.31 96 LEU A C 1
ATOM 759 O O . LEU A 1 96 ? -2.847 -3.480 -10.195 1.00 94.31 96 LEU A O 1
ATOM 763 N N . MET A 1 97 ? -4.167 -1.677 -10.063 1.00 92.38 97 MET A N 1
ATOM 764 C CA . MET A 1 97 ? -4.149 -1.411 -11.503 1.00 92.38 97 MET A CA 1
ATOM 765 C C . MET A 1 97 ? -2.889 -0.660 -11.917 1.00 92.38 97 MET A C 1
ATOM 767 O O . MET A 1 97 ? -2.268 -0.991 -12.924 1.00 92.38 97 MET A O 1
ATOM 771 N N . ALA A 1 98 ? -2.546 0.392 -11.176 1.00 93.12 98 ALA A N 1
ATOM 772 C CA . ALA A 1 98 ? -1.497 1.318 -11.570 1.00 93.12 98 ALA A CA 1
ATOM 773 C C . ALA A 1 98 ? -1.009 2.168 -10.397 1.00 93.12 98 ALA A C 1
ATOM 775 O O . ALA A 1 98 ? -1.646 2.250 -9.346 1.00 93.12 98 ALA A O 1
ATOM 776 N N . PHE A 1 99 ? 0.084 2.888 -10.620 1.00 94.44 99 PHE A N 1
ATOM 777 C CA . PHE A 1 99 ? 0.543 3.954 -9.737 1.00 94.44 99 PHE A CA 1
ATOM 778 C C . PHE A 1 99 ? 1.140 5.102 -10.538 1.00 94.44 99 PHE A C 1
ATOM 780 O O . PHE A 1 99 ? 1.410 4.998 -11.735 1.00 94.44 99 PHE A O 1
ATOM 787 N N . TYR A 1 100 ? 1.324 6.223 -9.857 1.00 92.19 100 TYR A N 1
ATOM 788 C CA . TYR A 1 100 ? 1.838 7.442 -10.447 1.00 92.19 100 TYR A CA 1
ATOM 789 C C . TYR A 1 100 ? 3.052 7.900 -9.666 1.00 92.19 100 TYR A C 1
ATOM 791 O O . TYR A 1 100 ? 3.045 7.903 -8.434 1.00 92.19 100 TYR A O 1
ATOM 799 N N . THR A 1 101 ? 4.085 8.326 -10.381 1.00 90.94 101 THR A N 1
ATOM 800 C CA . THR A 1 101 ? 5.287 8.899 -9.777 1.00 90.94 101 THR A CA 1
ATOM 801 C C . THR A 1 101 ? 5.422 10.355 -10.173 1.00 90.94 101 THR A C 1
ATOM 803 O O . THR A 1 101 ? 5.062 10.746 -11.284 1.00 90.94 101 THR A O 1
ATOM 806 N N . LYS A 1 102 ? 5.966 11.163 -9.270 1.00 88.75 102 LYS A N 1
ATOM 807 C CA . LYS A 1 102 ? 6.287 12.567 -9.512 1.00 88.75 102 LYS A CA 1
ATOM 808 C C . LYS A 1 102 ? 7.786 12.763 -9.465 1.00 88.75 102 LYS A C 1
ATOM 810 O O . LYS A 1 102 ? 8.436 12.366 -8.501 1.00 88.75 102 LYS A O 1
ATOM 815 N N . LYS A 1 103 ? 8.336 13.408 -10.488 1.00 84.81 103 LYS A N 1
ATOM 816 C CA . LYS A 1 103 ? 9.740 13.807 -10.504 1.00 84.81 103 LYS A CA 1
ATOM 817 C C . LYS A 1 103 ? 9.864 15.286 -10.176 1.00 84.81 103 LYS A C 1
ATOM 819 O O . LYS A 1 103 ? 9.376 16.135 -10.922 1.00 84.81 103 LYS A O 1
ATOM 824 N N . TYR A 1 104 ? 10.574 15.591 -9.094 1.00 67.94 104 TYR A N 1
ATOM 825 C CA .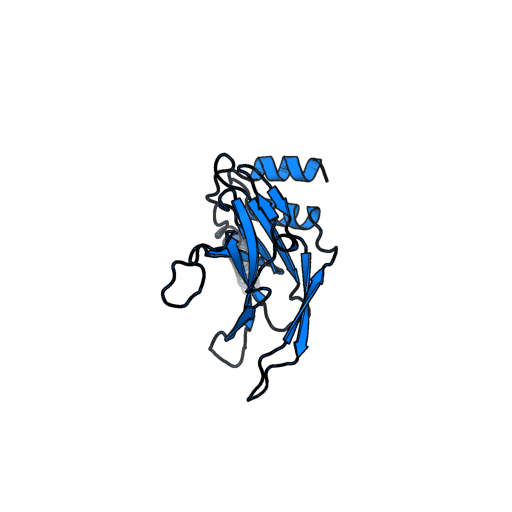 TYR A 1 104 ? 10.957 16.961 -8.782 1.00 67.94 104 TYR A CA 1
ATOM 826 C C . TYR A 1 104 ? 12.234 17.316 -9.536 1.00 67.94 104 TYR A C 1
ATOM 828 O O . TYR A 1 104 ? 13.297 16.737 -9.317 1.00 67.94 104 TYR A O 1
ATOM 836 N N . SER A 1 105 ? 12.137 18.277 -10.451 1.00 65.12 105 SER A N 1
ATOM 837 C CA . SER A 1 105 ? 13.303 18.871 -11.091 1.00 65.12 105 SER A CA 1
ATOM 838 C C . SER A 1 105 ? 13.530 20.260 -10.515 1.00 65.12 105 SER A C 1
ATOM 840 O O . SER A 1 105 ? 12.685 21.133 -10.660 1.00 65.12 105 SER A O 1
ATOM 842 N N . LEU A 1 106 ? 14.706 20.503 -9.932 1.00 60.53 106 LEU A N 1
ATOM 843 C CA . LEU A 1 106 ? 15.112 21.857 -9.529 1.00 60.53 106 LEU A CA 1
ATOM 844 C C . LEU A 1 106 ? 15.277 22.808 -10.732 1.00 60.53 106 LEU A C 1
ATOM 846 O O . LEU A 1 106 ? 15.331 24.020 -10.556 1.00 60.53 106 LEU A O 1
ATOM 850 N N . VAL A 1 107 ? 15.382 22.263 -11.950 1.00 61.53 107 VAL A N 1
ATOM 851 C CA . VAL A 1 107 ? 15.685 23.012 -13.181 1.00 61.53 107 VAL A CA 1
ATOM 852 C C . VAL A 1 107 ? 14.440 23.234 -14.043 1.00 61.53 107 VAL A C 1
ATOM 854 O O . VAL A 1 107 ? 14.369 24.208 -14.788 1.00 61.53 107 VAL A O 1
ATOM 857 N N . ARG A 1 108 ? 13.443 22.346 -13.962 1.00 57.53 108 ARG A N 1
ATOM 858 C CA . ARG A 1 108 ? 12.178 22.476 -14.690 1.00 57.53 108 ARG A CA 1
ATOM 859 C C . ARG A 1 108 ? 11.076 22.796 -13.689 1.00 57.53 108 ARG A C 1
ATOM 861 O O . ARG A 1 108 ? 10.738 21.954 -12.873 1.00 57.53 108 ARG A O 1
ATOM 868 N N . LEU A 1 109 ? 10.484 23.984 -13.806 1.00 56.31 109 LEU A N 1
ATOM 869 C CA . LEU A 1 109 ? 9.347 24.450 -12.993 1.00 56.31 109 LEU A CA 1
ATOM 870 C C . LEU A 1 109 ? 8.057 23.614 -13.164 1.00 56.31 109 LEU A C 1
ATOM 872 O O . LEU A 1 109 ? 7.031 23.962 -12.589 1.00 56.31 109 LEU A O 1
ATOM 876 N N . ASN A 1 110 ? 8.093 22.532 -13.947 1.00 60.56 110 ASN A N 1
ATOM 877 C CA . ASN A 1 110 ? 6.939 21.688 -14.228 1.00 60.56 110 ASN A CA 1
ATOM 878 C C . ASN A 1 110 ? 7.115 20.331 -13.538 1.00 60.56 110 ASN A C 1
ATOM 880 O O . ASN A 1 110 ? 8.122 19.654 -13.759 1.00 60.56 110 ASN A O 1
ATOM 884 N N . GLU A 1 111 ? 6.119 19.933 -12.744 1.00 71.38 111 GLU A N 1
ATOM 885 C CA . GLU A 1 111 ? 6.022 18.578 -12.196 1.00 71.38 111 GLU A CA 1
ATOM 886 C C . GLU A 1 111 ? 5.807 17.581 -13.342 1.00 71.38 111 GLU A C 1
ATOM 888 O O . GLU A 1 111 ? 4.834 17.678 -14.091 1.00 71.38 111 GLU A O 1
ATOM 893 N N . GLU A 1 112 ? 6.716 16.616 -13.488 1.00 82.31 112 GLU A N 1
ATOM 894 C CA . GLU A 1 112 ? 6.536 15.501 -14.417 1.00 82.31 112 GLU A CA 1
ATOM 895 C C . GLU A 1 112 ? 5.859 14.352 -13.666 1.00 82.31 112 GLU A C 1
ATOM 897 O O . GLU A 1 112 ? 6.457 13.740 -12.775 1.00 82.31 112 GLU A O 1
ATOM 902 N N . VAL A 1 113 ? 4.594 14.095 -14.007 1.00 86.50 113 VAL A N 1
ATOM 903 C CA . VAL A 1 113 ? 3.819 12.956 -13.504 1.00 86.50 113 VAL A CA 1
ATOM 904 C C . VAL A 1 113 ? 3.932 11.820 -14.515 1.00 86.50 113 VAL A C 1
ATOM 906 O O . VAL A 1 113 ? 3.583 11.992 -15.681 1.00 86.50 113 VAL A O 1
ATOM 909 N N . THR A 1 114 ? 4.406 10.660 -14.073 1.00 87.56 114 THR A N 1
ATOM 910 C CA . THR A 1 114 ? 4.489 9.443 -14.893 1.00 87.56 114 THR A CA 1
ATOM 911 C C . THR A 1 114 ? 3.447 8.439 -14.426 1.00 87.56 114 THR A C 1
ATOM 913 O O . THR A 1 114 ? 3.337 8.188 -13.228 1.00 87.56 114 THR A O 1
ATOM 916 N N . PHE A 1 115 ? 2.695 7.875 -15.370 1.00 89.50 115 PHE A N 1
ATOM 917 C CA . PHE A 1 115 ? 1.757 6.779 -15.139 1.00 89.50 115 PHE A CA 1
ATOM 918 C C . PHE A 1 115 ? 2.444 5.432 -15.372 1.00 89.50 115 PHE A C 1
ATOM 920 O O . PHE A 1 115 ? 3.078 5.241 -16.412 1.00 89.50 115 PHE A O 1
ATOM 927 N N . HIS A 1 116 ? 2.278 4.506 -14.431 1.00 91.06 116 HIS A N 1
ATOM 928 C CA . HIS A 1 116 ? 2.821 3.152 -14.480 1.00 91.06 116 HIS A CA 1
ATOM 929 C C . HIS A 1 116 ? 1.672 2.144 -14.449 1.00 91.06 116 HIS A C 1
ATOM 931 O O . HIS A 1 116 ? 1.057 1.935 -13.402 1.00 91.06 116 HIS A O 1
ATOM 937 N N . ASP A 1 117 ? 1.368 1.549 -15.603 1.00 91.06 117 ASP A N 1
ATOM 938 C CA . ASP A 1 117 ? 0.356 0.493 -15.743 1.00 91.06 117 ASP A CA 1
ATOM 939 C C . ASP A 1 117 ? 0.919 -0.834 -15.221 1.00 91.06 117 ASP A C 1
ATOM 941 O O . ASP A 1 117 ? 1.883 -1.354 -15.785 1.00 91.06 117 ASP A O 1
ATOM 945 N N . ILE A 1 118 ? 0.352 -1.351 -14.129 1.00 90.94 118 ILE A N 1
ATOM 946 C CA . ILE A 1 118 ? 0.747 -2.641 -13.549 1.00 90.94 118 ILE A CA 1
ATOM 947 C C . ILE A 1 118 ? -0.041 -3.758 -14.221 1.00 90.94 118 ILE A C 1
ATOM 949 O O . ILE A 1 118 ? 0.548 -4.694 -14.761 1.00 90.94 118 ILE A O 1
ATOM 953 N N . ASN A 1 119 ? -1.371 -3.677 -14.160 1.00 87.06 119 ASN A N 1
ATOM 954 C CA . ASN A 1 119 ? -2.239 -4.720 -14.682 1.00 87.06 119 ASN A CA 1
ATOM 955 C C . ASN A 1 119 ? -3.622 -4.181 -15.085 1.00 87.06 119 ASN A C 1
ATOM 957 O O . ASN A 1 119 ? -4.574 -4.144 -14.301 1.00 87.06 119 ASN A O 1
ATOM 961 N N . HIS A 1 120 ? -3.750 -3.810 -16.360 1.00 83.44 120 HIS A N 1
ATOM 962 C CA . HIS A 1 120 ? -5.026 -3.443 -16.985 1.00 83.44 120 HIS A CA 1
ATOM 963 C C . HIS A 1 120 ? -6.020 -4.609 -17.206 1.00 83.44 120 HIS A C 1
ATOM 965 O O . HIS A 1 120 ? -7.176 -4.358 -17.553 1.00 83.44 120 HIS A O 1
ATOM 971 N N . LYS A 1 121 ? -5.593 -5.872 -17.066 1.00 85.88 121 LYS A N 1
ATOM 972 C CA . LYS A 1 121 ? -6.401 -7.077 -17.334 1.00 85.88 121 LYS A CA 1
ATOM 973 C C . LYS A 1 121 ? -6.221 -8.081 -16.190 1.00 85.88 121 LYS A C 1
ATOM 975 O O . LYS A 1 121 ? -5.560 -9.101 -16.392 1.00 85.88 121 LYS A O 1
ATOM 980 N N . PRO A 1 122 ? -6.780 -7.785 -15.004 1.00 89.75 122 PRO A N 1
ATOM 981 C CA . PRO A 1 122 ? -6.621 -8.645 -13.840 1.00 89.75 122 PRO A CA 1
ATOM 982 C C . PRO A 1 122 ? -7.222 -10.030 -14.081 1.00 89.75 122 PRO A C 1
ATOM 984 O O . PRO A 1 122 ? -8.253 -10.180 -14.746 1.00 89.75 122 PRO A O 1
ATOM 987 N N . THR A 1 123 ? -6.582 -11.028 -13.494 1.00 90.38 123 THR A N 1
ATOM 988 C CA . THR A 1 123 ? -7.114 -12.375 -13.283 1.00 90.38 123 THR A CA 1
ATOM 989 C C . THR A 1 123 ? -7.566 -12.524 -11.830 1.00 90.38 123 THR A C 1
ATOM 991 O O . THR A 1 123 ? -7.326 -11.633 -11.020 1.00 90.38 123 THR A O 1
ATOM 994 N N . GLU A 1 124 ? -8.226 -13.629 -11.482 1.00 91.44 124 GLU A N 1
ATOM 995 C CA . GLU A 1 124 ? -8.634 -13.892 -10.090 1.00 91.44 124 GLU A CA 1
ATOM 996 C C . GLU A 1 124 ? -7.430 -13.952 -9.128 1.00 91.44 124 GLU A C 1
ATOM 998 O O . GLU A 1 124 ? -7.546 -13.534 -7.981 1.00 91.44 124 GLU A O 1
ATOM 1003 N N . ASP A 1 125 ? -6.252 -14.366 -9.611 1.00 93.44 125 ASP A N 1
ATOM 1004 C CA . ASP A 1 125 ? -5.020 -14.445 -8.811 1.00 93.44 125 ASP A CA 1
ATOM 1005 C C . ASP A 1 125 ? -4.432 -13.063 -8.452 1.00 93.44 125 ASP A C 1
ATOM 1007 O O . ASP A 1 125 ? -3.612 -12.951 -7.541 1.00 93.44 125 ASP A O 1
ATOM 1011 N N . ASP A 1 126 ? -4.844 -12.001 -9.155 1.00 92.62 126 ASP A N 1
ATOM 1012 C CA . ASP A 1 126 ? -4.404 -10.619 -8.908 1.00 92.62 126 ASP A CA 1
ATOM 1013 C C . ASP A 1 126 ? -5.274 -9.893 -7.863 1.00 92.62 126 ASP A C 1
ATOM 1015 O O . ASP A 1 126 ? -5.012 -8.735 -7.515 1.00 92.62 126 ASP A O 1
ATOM 1019 N N . VAL A 1 127 ? -6.350 -10.539 -7.409 1.00 95.31 127 VAL A N 1
ATOM 1020 C CA . VAL A 1 127 ? -7.426 -9.915 -6.640 1.00 95.31 127 VAL A CA 1
ATOM 1021 C C . VAL A 1 127 ? -7.275 -10.214 -5.154 1.00 95.31 127 VAL A C 1
ATOM 1023 O O . VAL A 1 127 ? -6.980 -11.330 -4.737 1.00 95.31 127 VAL A O 1
ATOM 1026 N N . PHE A 1 128 ? -7.538 -9.206 -4.328 1.00 96.00 128 PHE A N 1
ATOM 1027 C CA . PHE A 1 128 ? -7.674 -9.353 -2.887 1.00 96.00 128 PHE A CA 1
ATOM 1028 C C . PHE A 1 128 ? -9.048 -8.891 -2.416 1.00 96.00 128 PHE A C 1
ATOM 1030 O O . PHE A 1 128 ? -9.655 -7.987 -2.988 1.00 96.00 128 PHE A O 1
ATOM 1037 N N . THR A 1 129 ? -9.539 -9.516 -1.349 1.00 97.06 129 THR A N 1
ATOM 1038 C CA . THR A 1 129 ? -10.823 -9.180 -0.728 1.00 97.06 129 THR A CA 1
ATOM 1039 C C . THR A 1 129 ? -10.595 -8.418 0.567 1.00 97.06 129 THR A C 1
ATOM 1041 O O . THR A 1 129 ? -9.745 -8.802 1.367 1.00 97.06 129 THR A O 1
ATOM 1044 N N . ILE A 1 130 ? -11.398 -7.381 0.789 1.00 97.12 130 ILE A N 1
ATOM 1045 C CA . ILE A 1 130 ? -11.466 -6.643 2.052 1.00 97.12 130 ILE A CA 1
ATOM 1046 C C . ILE A 1 130 ? -12.904 -6.575 2.566 1.00 97.12 130 ILE A C 1
ATOM 1048 O O . ILE A 1 130 ? -13.860 -6.432 1.799 1.00 97.12 130 ILE A O 1
ATOM 1052 N N . GLN A 1 131 ? -13.053 -6.650 3.881 1.00 97.88 131 GLN A N 1
ATOM 1053 C CA . GLN A 1 131 ? -14.297 -6.501 4.626 1.00 97.88 131 GLN A CA 1
ATOM 1054 C C . GLN A 1 131 ? -14.256 -5.250 5.507 1.00 97.88 131 GLN A C 1
ATOM 1056 O O . GLN A 1 131 ? -13.208 -4.646 5.736 1.00 97.88 131 GLN A O 1
ATOM 1061 N N . ALA A 1 132 ? -15.423 -4.829 5.998 1.00 97.38 132 ALA A N 1
ATOM 1062 C CA . ALA A 1 132 ? -15.492 -3.695 6.912 1.00 97.38 132 ALA A CA 1
ATOM 1063 C C . ALA A 1 132 ? -14.718 -4.012 8.200 1.00 97.38 132 ALA A C 1
ATOM 1065 O O . ALA A 1 132 ? -14.899 -5.072 8.799 1.00 97.38 132 ALA A O 1
ATOM 1066 N N . GLY A 1 133 ? -13.868 -3.080 8.621 1.00 97.00 133 GLY A N 1
ATOM 1067 C CA . GLY A 1 133 ? -13.054 -3.191 9.825 1.00 97.00 133 GLY A CA 1
ATOM 1068 C C . GLY A 1 133 ? -11.716 -3.893 9.633 1.00 97.00 133 GLY A C 1
ATOM 1069 O O . GLY A 1 133 ? -10.954 -3.937 10.607 1.00 97.00 133 GLY A O 1
ATOM 1070 N N . ASP A 1 134 ? -11.427 -4.386 8.425 1.00 97.88 134 ASP A N 1
ATOM 1071 C CA . ASP A 1 134 ? -10.137 -4.972 8.074 1.00 97.88 134 ASP A CA 1
ATOM 1072 C C . ASP A 1 134 ? -9.027 -3.916 8.088 1.00 97.88 134 ASP A C 1
ATOM 1074 O O . ASP A 1 134 ? -9.207 -2.779 7.643 1.00 97.88 134 ASP A O 1
ATOM 1078 N N . ILE A 1 135 ? -7.852 -4.337 8.554 1.00 97.69 135 ILE A N 1
ATOM 1079 C CA . ILE A 1 135 ? -6.573 -3.669 8.314 1.00 97.69 135 ILE A CA 1
ATOM 1080 C C . ILE A 1 135 ? -5.794 -4.578 7.362 1.00 97.69 135 ILE A C 1
ATOM 1082 O O . ILE A 1 135 ? -5.269 -5.611 7.775 1.00 97.69 135 ILE A O 1
ATOM 1086 N N . TYR A 1 136 ? -5.777 -4.226 6.078 1.00 97.88 136 TYR A N 1
ATOM 1087 C CA . TYR A 1 136 ? -5.218 -5.052 5.013 1.00 97.88 136 TYR A CA 1
ATOM 1088 C C . TYR A 1 136 ? -3.853 -4.532 4.559 1.00 97.88 136 TYR A C 1
ATOM 1090 O O . TYR A 1 136 ? -3.740 -3.448 3.976 1.00 97.88 136 TYR A O 1
ATOM 1098 N N . TYR A 1 137 ? -2.823 -5.345 4.781 1.00 97.81 137 TYR A N 1
ATOM 1099 C CA . TYR A 1 137 ? -1.479 -5.108 4.271 1.00 97.81 137 TYR A CA 1
ATOM 1100 C C . TYR A 1 137 ? -1.328 -5.698 2.865 1.00 97.81 137 TYR A C 1
ATOM 1102 O O . TYR A 1 137 ? -1.254 -6.912 2.682 1.00 97.81 137 TYR A O 1
ATOM 1110 N N . TYR A 1 138 ? -1.257 -4.829 1.858 1.00 97.19 138 TYR A N 1
ATOM 1111 C CA . TYR A 1 138 ? -1.089 -5.228 0.458 1.00 97.19 138 TYR A CA 1
ATOM 1112 C C . TYR A 1 138 ? 0.328 -5.738 0.143 1.00 97.19 138 TYR A C 1
ATOM 1114 O O . TYR A 1 138 ? 0.536 -6.517 -0.792 1.00 97.19 138 TYR A O 1
ATOM 1122 N N . GLY A 1 139 ? 1.316 -5.305 0.923 1.00 97.31 139 GLY A N 1
ATOM 1123 C CA . GLY A 1 139 ? 2.719 -5.653 0.738 1.00 97.31 139 GLY A CA 1
ATOM 1124 C C . GLY A 1 139 ? 3.620 -4.440 0.546 1.00 97.31 139 GLY A C 1
ATOM 1125 O O . GLY A 1 139 ? 3.165 -3.307 0.350 1.00 97.31 139 GLY A O 1
ATOM 1126 N N . THR A 1 140 ? 4.915 -4.725 0.556 1.00 97.88 140 THR A N 1
ATOM 1127 C CA . THR A 1 140 ? 5.975 -3.773 0.250 1.00 97.88 140 THR A CA 1
ATOM 1128 C C . THR A 1 140 ? 6.685 -4.214 -1.017 1.00 97.88 140 THR A C 1
ATOM 1130 O O . THR A 1 140 ? 7.011 -5.389 -1.203 1.00 97.88 140 THR A O 1
ATOM 1133 N N . TYR A 1 141 ? 6.908 -3.255 -1.905 1.00 97.75 141 TYR A N 1
ATOM 1134 C CA . TYR A 1 141 ? 7.501 -3.475 -3.211 1.00 97.75 141 TYR A CA 1
ATOM 1135 C C . TYR A 1 141 ? 8.625 -2.480 -3.434 1.00 97.75 141 TYR A C 1
ATOM 1137 O O . TYR A 1 141 ? 8.493 -1.311 -3.096 1.00 97.75 141 TYR A O 1
ATOM 1145 N N . LYS A 1 142 ? 9.712 -2.920 -4.052 1.00 96.19 142 LYS A N 1
ATOM 1146 C CA . LYS A 1 142 ? 10.765 -2.048 -4.551 1.00 96.19 142 LYS A CA 1
ATOM 1147 C C . LYS A 1 142 ? 10.505 -1.726 -6.013 1.00 96.19 142 LYS A C 1
ATOM 1149 O O . LYS A 1 142 ? 10.298 -2.630 -6.826 1.00 96.19 142 LYS A O 1
ATOM 1154 N N . TYR A 1 143 ? 10.531 -0.441 -6.352 1.00 94.81 143 TYR A N 1
ATOM 1155 C CA . TYR A 1 143 ? 10.470 -0.011 -7.742 1.00 94.81 143 TYR A CA 1
ATOM 1156 C C . TYR A 1 143 ? 11.825 -0.200 -8.426 1.00 94.81 143 TYR A C 1
ATOM 1158 O O . TYR A 1 143 ? 12.850 0.294 -7.953 1.00 94.81 143 TYR A O 1
ATOM 1166 N N . ILE A 1 144 ? 11.818 -0.859 -9.584 1.00 92.31 144 ILE A N 1
ATOM 1167 C CA . ILE A 1 144 ? 13.007 -1.073 -10.410 1.00 92.31 144 ILE A CA 1
ATOM 1168 C C . ILE A 1 144 ? 12.774 -0.448 -11.784 1.00 92.31 144 ILE A C 1
ATOM 1170 O O . ILE A 1 144 ? 11.893 -0.872 -12.533 1.00 92.31 144 ILE A O 1
ATOM 1174 N N . GLU A 1 145 ? 13.584 0.553 -12.139 1.00 87.44 145 GLU A N 1
ATOM 1175 C CA . GLU A 1 145 ? 13.608 1.105 -13.496 1.00 87.44 145 GLU A CA 1
ATOM 1176 C C . GLU A 1 145 ? 14.319 0.113 -14.428 1.00 87.44 145 GLU A C 1
ATOM 1178 O O . GLU A 1 145 ? 15.530 -0.080 -14.332 1.00 87.44 145 GLU A O 1
ATOM 1183 N N . VAL A 1 146 ? 13.571 -0.519 -15.336 1.00 85.12 146 VAL A N 1
ATOM 1184 C CA . VAL A 1 146 ? 14.110 -1.522 -16.270 1.00 85.12 146 VAL A CA 1
ATOM 1185 C C . VAL A 1 146 ? 14.592 -0.850 -17.554 1.00 85.12 146 VAL A C 1
ATOM 1187 O O . VAL A 1 146 ? 15.702 -1.099 -18.019 1.00 85.12 146 VAL A O 1
ATOM 1190 N N . GLU A 1 147 ? 13.779 0.040 -18.128 1.00 81.12 147 GLU A N 1
ATOM 1191 C CA . GLU A 1 147 ? 14.138 0.809 -19.322 1.00 81.12 147 GLU A CA 1
ATOM 1192 C C . GLU A 1 147 ? 13.619 2.244 -19.221 1.00 81.12 147 GLU A C 1
ATOM 1194 O O . GLU A 1 147 ? 12.450 2.477 -18.924 1.00 81.12 147 GLU A O 1
ATOM 1199 N N . LYS A 1 148 ? 14.473 3.217 -19.553 1.00 76.75 148 LYS A N 1
ATOM 1200 C CA . LYS A 1 148 ? 14.069 4.622 -19.702 1.00 76.75 148 LYS A CA 1
ATOM 1201 C C . LYS A 1 148 ? 13.212 4.811 -20.944 1.00 76.75 148 LYS A C 1
ATOM 1203 O O . LYS A 1 148 ? 13.504 4.229 -21.992 1.00 76.75 148 LYS A O 1
ATOM 1208 N N . ALA A 1 149 ? 12.229 5.703 -20.852 1.00 72.25 149 ALA A N 1
ATOM 1209 C CA . ALA A 1 149 ? 11.477 6.142 -22.019 1.00 72.25 149 ALA A CA 1
ATOM 1210 C C . ALA A 1 149 ? 12.428 6.712 -23.091 1.00 72.25 149 ALA A C 1
ATOM 1212 O O . ALA A 1 149 ? 13.344 7.484 -22.789 1.00 72.25 149 ALA A O 1
ATOM 1213 N N . LYS A 1 150 ? 12.212 6.328 -24.350 1.00 77.38 150 LYS A N 1
ATOM 1214 C CA . LYS A 1 150 ? 12.893 6.881 -25.533 1.00 77.38 150 LYS A CA 1
ATOM 1215 C C . LYS A 1 150 ? 11.848 7.522 -26.443 1.00 77.38 150 LYS A C 1
ATOM 1217 O O . LYS A 1 150 ? 10.654 7.341 -26.238 1.00 77.38 150 LYS A O 1
ATOM 1222 N N . LEU A 1 151 ? 12.294 8.228 -27.487 1.00 72.38 151 LEU A N 1
ATOM 1223 C CA . LEU A 1 151 ? 11.429 8.995 -28.400 1.00 72.38 151 LEU A CA 1
ATOM 1224 C C . LEU A 1 151 ? 10.240 8.191 -28.978 1.00 72.38 151 LEU A C 1
ATOM 1226 O O . LEU A 1 151 ? 9.228 8.784 -29.331 1.00 72.38 151 LEU A O 1
ATOM 1230 N N . PHE A 1 152 ? 10.348 6.856 -29.033 1.00 77.81 152 PHE A N 1
ATOM 1231 C CA . PHE A 1 152 ? 9.309 5.949 -29.536 1.00 77.81 152 PHE A CA 1
ATOM 1232 C C . PHE A 1 152 ? 9.024 4.748 -28.618 1.00 77.81 152 PHE A C 1
ATOM 1234 O O . PHE A 1 152 ? 8.435 3.767 -29.065 1.00 77.81 152 PHE A O 1
ATOM 1241 N N . SER A 1 153 ? 9.465 4.775 -27.356 1.00 71.94 153 SER A N 1
ATOM 1242 C CA . SER A 1 153 ? 9.214 3.674 -26.420 1.00 71.94 153 SER A CA 1
ATOM 1243 C C . SER A 1 153 ? 8.888 4.193 -25.028 1.00 71.94 153 SER A C 1
ATOM 1245 O O . SER A 1 153 ? 9.594 5.052 -24.497 1.00 71.94 153 SER A O 1
ATOM 1247 N N . SER A 1 154 ? 7.847 3.630 -24.421 1.00 72.62 154 SER A N 1
ATOM 1248 C CA . SER A 1 154 ? 7.524 3.868 -23.016 1.00 72.62 154 SER A CA 1
ATOM 1249 C C . SER A 1 154 ? 8.634 3.341 -22.109 1.00 72.62 154 SER A C 1
ATOM 1251 O O . SER A 1 154 ? 9.364 2.416 -22.476 1.00 72.62 154 SER A O 1
ATOM 1253 N N . ALA A 1 155 ? 8.761 3.941 -20.926 1.00 77.88 155 ALA A N 1
ATOM 1254 C CA . ALA A 1 155 ? 9.596 3.376 -19.878 1.00 77.88 155 ALA A CA 1
ATOM 1255 C C . ALA A 1 155 ? 9.060 1.994 -19.472 1.00 77.88 155 ALA A C 1
ATOM 1257 O O . ALA A 1 155 ? 7.852 1.756 -19.525 1.00 77.88 155 ALA A O 1
ATOM 1258 N N . LYS A 1 156 ? 9.957 1.098 -19.064 1.00 86.56 156 LYS A N 1
ATOM 1259 C CA . LYS A 1 156 ? 9.601 -0.178 -18.439 1.00 86.56 156 LYS A CA 1
ATOM 1260 C C . LYS A 1 156 ? 10.056 -0.170 -16.997 1.00 86.56 156 LYS A C 1
ATOM 1262 O O . LYS A 1 156 ? 11.145 0.315 -16.685 1.00 86.56 156 LYS A O 1
ATOM 1267 N N . PHE A 1 157 ? 9.246 -0.770 -16.146 1.00 92.19 157 PHE A N 1
ATOM 1268 C CA . PHE A 1 157 ? 9.526 -0.917 -14.733 1.00 92.19 157 PHE A CA 1
ATOM 1269 C C . PHE A 1 157 ? 9.196 -2.340 -14.285 1.00 92.19 157 PHE A C 1
ATOM 1271 O O . PHE A 1 157 ? 8.521 -3.088 -14.995 1.00 92.19 157 PHE A O 1
ATOM 1278 N N . ALA A 1 158 ? 9.681 -2.693 -13.103 1.00 92.62 158 ALA A N 1
ATOM 1279 C CA . ALA A 1 158 ? 9.247 -3.860 -12.357 1.00 92.62 158 ALA A CA 1
ATOM 1280 C C . ALA A 1 158 ? 8.968 -3.456 -10.906 1.00 92.62 158 ALA A C 1
ATOM 1282 O O . ALA A 1 158 ? 9.561 -2.503 -10.393 1.00 92.62 158 ALA A O 1
ATOM 1283 N N . LEU A 1 159 ? 8.060 -4.186 -10.263 1.00 95.12 159 LEU A N 1
ATOM 1284 C CA . LEU A 1 159 ? 7.853 -4.139 -8.822 1.00 95.12 159 LEU A CA 1
ATOM 1285 C C . LEU A 1 159 ? 8.322 -5.467 -8.242 1.00 95.12 159 LEU A C 1
ATOM 1287 O O . LEU A 1 159 ? 7.742 -6.512 -8.531 1.00 95.12 159 LEU A O 1
ATOM 1291 N N . GLU A 1 160 ? 9.380 -5.427 -7.444 1.00 95.81 160 GLU A N 1
ATOM 1292 C CA . GLU A 1 160 ? 9.886 -6.602 -6.742 1.00 95.81 160 GLU A CA 1
ATOM 1293 C C . GLU A 1 160 ? 9.337 -6.601 -5.320 1.00 95.81 160 GLU A C 1
ATOM 1295 O O . GLU A 1 160 ? 9.482 -5.612 -4.606 1.00 95.81 160 GLU A O 1
ATOM 1300 N N . LYS A 1 161 ? 8.685 -7.686 -4.898 1.00 96.62 161 LYS A N 1
ATOM 1301 C CA . LYS A 1 161 ? 8.212 -7.799 -3.517 1.00 96.62 161 LYS A CA 1
ATOM 1302 C C . LYS A 1 161 ? 9.415 -7.869 -2.579 1.00 96.62 161 LYS A C 1
ATOM 1304 O O . LYS A 1 161 ? 10.307 -8.686 -2.784 1.00 96.62 161 LYS A O 1
ATOM 1309 N N . VAL A 1 162 ? 9.412 -7.041 -1.543 1.00 97.00 162 VAL A N 1
ATOM 1310 C CA . VAL A 1 162 ? 10.462 -6.999 -0.521 1.00 97.00 162 VAL A CA 1
ATOM 1311 C C . VAL A 1 162 ? 9.841 -7.065 0.871 1.00 97.00 162 VAL A C 1
ATOM 1313 O O . VAL A 1 162 ? 8.653 -6.803 1.053 1.00 97.00 162 VAL A O 1
ATOM 1316 N N . GLU A 1 163 ? 10.644 -7.437 1.863 1.00 94.75 163 GLU A N 1
ATOM 1317 C CA . GLU A 1 163 ? 10.179 -7.608 3.246 1.00 94.75 163 GLU A CA 1
ATOM 1318 C C . GLU A 1 163 ? 10.308 -6.336 4.090 1.00 94.75 163 GLU A C 1
ATOM 1320 O O . GLU A 1 163 ? 9.752 -6.272 5.182 1.00 94.75 163 GLU A O 1
ATOM 1325 N N . THR A 1 164 ? 11.037 -5.326 3.607 1.00 93.50 164 THR A N 1
ATOM 1326 C CA . THR A 1 164 ? 11.355 -4.119 4.378 1.00 93.50 164 THR A CA 1
ATOM 1327 C C . THR A 1 164 ? 11.033 -2.849 3.583 1.00 93.50 164 THR A C 1
ATOM 1329 O O . THR A 1 164 ? 11.481 -2.739 2.441 1.00 93.50 164 THR A O 1
ATOM 1332 N N . PRO A 1 165 ? 10.310 -1.875 4.174 1.00 94.88 165 PRO A N 1
ATOM 1333 C CA . PRO A 1 165 ? 9.646 -1.961 5.484 1.00 94.88 165 PRO A CA 1
ATOM 1334 C C . PRO A 1 165 ? 8.577 -3.067 5.518 1.00 94.88 165 PRO A C 1
ATOM 1336 O O . PRO A 1 165 ? 7.908 -3.315 4.516 1.00 94.88 165 PRO A O 1
ATOM 1339 N N . GLY A 1 166 ? 8.448 -3.752 6.651 1.00 96.19 166 GLY A N 1
ATOM 1340 C CA . GLY A 1 166 ? 7.448 -4.792 6.856 1.00 96.19 166 GLY A CA 1
ATOM 1341 C C . GLY A 1 166 ? 6.115 -4.216 7.330 1.00 96.19 166 GLY A C 1
ATOM 1342 O O . GLY A 1 166 ? 5.949 -3.006 7.496 1.00 96.19 166 GLY A O 1
ATOM 1343 N N . GLU A 1 167 ? 5.141 -5.099 7.566 1.00 97.38 167 GLU A N 1
ATOM 1344 C CA . GLU A 1 167 ? 3.806 -4.706 8.039 1.00 97.38 167 GLU A CA 1
ATOM 1345 C C . GLU A 1 167 ? 3.885 -3.884 9.331 1.00 97.38 167 GLU A C 1
ATOM 1347 O O . GLU A 1 167 ? 3.244 -2.841 9.453 1.00 97.38 167 GLU A O 1
ATOM 1352 N N . LYS A 1 168 ? 4.712 -4.336 10.279 1.00 97.31 168 LYS A N 1
ATOM 1353 C CA . LYS A 1 168 ? 4.867 -3.703 11.586 1.00 97.31 168 LYS A CA 1
ATOM 1354 C C . LYS A 1 168 ? 5.426 -2.288 11.473 1.00 97.31 168 LYS A C 1
ATOM 1356 O O . LYS A 1 168 ? 4.830 -1.369 12.030 1.00 97.31 168 LYS A O 1
ATOM 1361 N N . GLU A 1 169 ? 6.519 -2.092 10.733 1.00 96.12 169 GLU A N 1
ATOM 1362 C CA . GLU A 1 169 ? 7.121 -0.765 10.572 1.00 96.12 169 GLU A CA 1
ATOM 1363 C C . GLU A 1 169 ? 6.154 0.207 9.887 1.00 96.12 169 GLU A C 1
ATOM 1365 O O . GLU A 1 169 ? 6.051 1.371 10.276 1.00 96.12 169 GLU A O 1
ATOM 1370 N N . LEU A 1 170 ? 5.400 -0.267 8.891 1.00 96.00 170 LEU A N 1
ATOM 1371 C CA . LEU A 1 170 ? 4.396 0.559 8.229 1.00 96.00 170 LEU A CA 1
ATOM 1372 C C . LEU A 1 170 ? 3.239 0.917 9.167 1.00 96.00 170 LEU A C 1
ATOM 1374 O O . LEU A 1 170 ? 2.813 2.070 9.171 1.00 96.00 170 LEU A O 1
ATOM 1378 N N . LEU A 1 171 ? 2.757 -0.014 9.993 1.00 96.38 171 LEU A N 1
ATOM 1379 C CA . LEU A 1 171 ? 1.710 0.271 10.977 1.00 96.38 171 LEU A CA 1
ATOM 1380 C C . LEU A 1 171 ? 2.169 1.276 12.042 1.00 96.38 171 LEU A C 1
ATOM 1382 O O . LEU A 1 171 ? 1.394 2.155 12.413 1.00 96.38 171 LEU A O 1
ATOM 1386 N N . GLU A 1 172 ? 3.426 1.212 12.486 1.00 95.12 172 GLU A N 1
ATOM 1387 C CA . GLU A 1 172 ? 4.014 2.219 13.380 1.00 95.12 172 GLU A CA 1
ATOM 1388 C C . GLU A 1 172 ? 4.044 3.607 12.713 1.00 95.12 172 GLU A C 1
ATOM 1390 O O . GLU A 1 172 ? 3.618 4.598 13.309 1.00 95.12 172 GLU A O 1
ATOM 1395 N N . MET A 1 173 ? 4.453 3.687 11.440 1.00 92.44 173 MET A N 1
ATOM 1396 C CA . MET A 1 173 ? 4.403 4.936 10.664 1.00 92.44 173 MET A CA 1
ATOM 1397 C C . MET A 1 173 ? 2.970 5.457 10.478 1.00 92.44 173 MET A C 1
ATOM 1399 O O . MET A 1 173 ? 2.732 6.669 10.488 1.00 92.44 173 MET A O 1
ATOM 1403 N N . MET A 1 174 ? 2.010 4.554 10.277 1.00 92.00 174 MET A N 1
ATOM 1404 C CA . MET A 1 174 ? 0.598 4.890 10.123 1.00 92.00 174 MET A CA 1
ATOM 1405 C C . MET A 1 174 ? -0.020 5.382 11.424 1.00 92.00 174 MET A C 1
ATOM 1407 O O . MET A 1 174 ? -0.814 6.317 11.374 1.00 92.00 174 MET A O 1
ATOM 1411 N N . LEU A 1 175 ? 0.347 4.807 12.572 1.00 92.38 175 LEU A N 1
ATOM 1412 C CA . LEU A 1 175 ? -0.169 5.211 13.878 1.00 92.38 175 LEU A CA 1
ATOM 1413 C C . LEU A 1 175 ? 0.097 6.697 14.144 1.00 92.38 175 LEU A C 1
ATOM 1415 O O . LEU A 1 175 ? -0.809 7.424 14.544 1.00 92.38 175 LEU A O 1
ATOM 1419 N N . GLU A 1 176 ? 1.296 7.179 13.816 1.00 89.12 176 GLU A N 1
ATOM 1420 C CA . GLU A 1 176 ? 1.635 8.603 13.922 1.00 89.12 176 GLU A CA 1
ATOM 1421 C C . GLU A 1 176 ? 0.782 9.480 12.989 1.00 89.12 176 GLU A C 1
ATOM 1423 O O . GLU A 1 176 ? 0.350 10.571 13.367 1.00 89.12 176 GLU A O 1
ATOM 1428 N N . LYS A 1 177 ? 0.490 9.002 11.772 1.00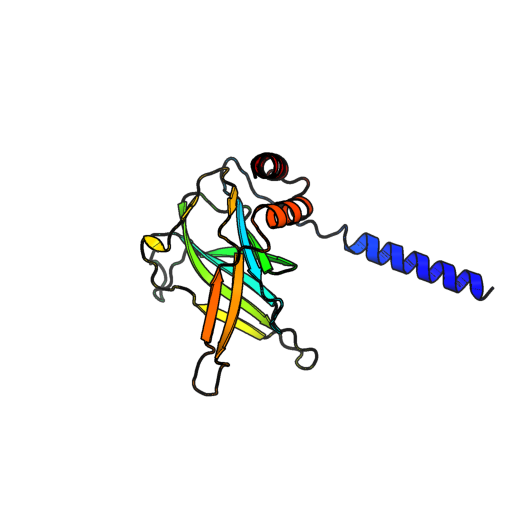 86.44 177 LYS A N 1
ATOM 1429 C CA . LYS A 1 177 ? -0.310 9.733 10.770 1.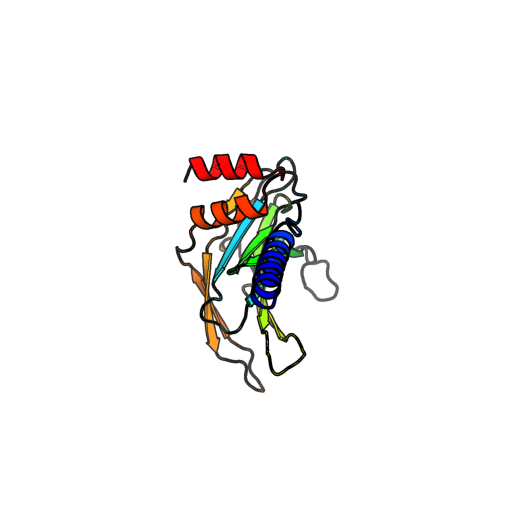00 86.44 177 LYS A CA 1
ATOM 1430 C C . LYS A 1 177 ? -1.814 9.701 11.059 1.00 86.44 177 LYS A C 1
ATOM 1432 O O . LYS A 1 177 ? -2.527 10.623 10.665 1.00 86.44 177 LYS A O 1
ATOM 1437 N N . LEU A 1 178 ? -2.292 8.650 11.722 1.00 89.94 178 LEU A N 1
ATOM 1438 C CA . LEU A 1 178 ? -3.705 8.352 11.969 1.00 89.94 178 LEU A CA 1
ATOM 1439 C C . LEU A 1 178 ? -4.097 8.505 13.445 1.00 89.94 178 LEU A C 1
ATOM 1441 O O . LEU A 1 178 ? -5.200 8.117 13.835 1.00 89.94 178 LEU A O 1
ATOM 1445 N N . LYS A 1 179 ? -3.232 9.104 14.263 1.00 90.50 179 LYS A N 1
ATOM 1446 C CA . LYS A 1 179 ? -3.514 9.415 15.663 1.00 90.50 179 LYS A CA 1
ATOM 1447 C C . LYS A 1 179 ? -4.769 10.280 15.809 1.00 90.50 179 LYS A C 1
ATOM 1449 O O . LYS A 1 179 ? -4.966 11.255 15.083 1.00 90.50 179 LYS A O 1
ATOM 1454 N N . GLY A 1 180 ? -5.620 9.926 16.762 1.00 89.88 180 GLY A N 1
ATOM 1455 C CA . GLY A 1 180 ? -6.925 10.528 17.014 1.00 89.88 180 GLY A CA 1
ATOM 1456 C C . GLY A 1 180 ? -8.010 10.133 16.009 1.00 89.88 180 GLY A C 1
ATOM 1457 O O . GLY A 1 180 ? -9.121 10.658 16.088 1.00 89.88 180 GLY A O 1
ATOM 1458 N N . SER A 1 181 ? -7.714 9.253 15.046 1.00 92.44 181 SER A N 1
ATOM 1459 C CA . SER A 1 181 ? -8.718 8.725 14.119 1.00 92.44 181 SER A CA 1
ATOM 1460 C C . SER A 1 181 ? -9.434 7.506 14.695 1.00 92.44 181 SER A C 1
ATOM 1462 O O . SER A 1 181 ? -8.975 6.875 15.645 1.00 92.44 181 SER A O 1
ATOM 1464 N N . LYS A 1 182 ? -10.536 7.109 14.053 1.00 94.38 182 LYS A N 1
ATOM 1465 C CA . LYS A 1 182 ? -11.247 5.869 14.389 1.00 94.38 182 LYS A CA 1
ATOM 1466 C C . LYS A 1 182 ? -10.421 4.600 14.131 1.00 94.38 182 LYS A C 1
ATOM 1468 O O . LYS A 1 182 ? -10.780 3.544 14.635 1.00 94.38 182 LYS A O 1
ATOM 1473 N N . TRP A 1 183 ? -9.340 4.690 13.355 1.00 95.12 183 TRP A N 1
ATOM 1474 C CA . TRP A 1 183 ? -8.455 3.560 13.068 1.00 95.12 183 TRP A CA 1
ATOM 1475 C C . TRP A 1 183 ? -7.384 3.328 14.139 1.00 95.12 183 TRP A C 1
ATOM 1477 O O . TRP A 1 183 ? -6.813 2.243 14.168 1.00 95.12 183 TRP A O 1
ATOM 1487 N N . GLU A 1 184 ? -7.114 4.302 15.017 1.00 95.19 184 GLU A N 1
ATOM 1488 C CA . GLU A 1 184 ? -5.994 4.255 15.974 1.00 95.19 184 GLU A CA 1
ATOM 1489 C C . GLU A 1 184 ? -6.009 2.993 16.848 1.00 95.19 184 GLU A C 1
ATOM 1491 O O . GLU A 1 184 ? -5.022 2.261 16.887 1.00 95.19 184 GLU A O 1
ATOM 1496 N N . GLU A 1 185 ? -7.136 2.699 17.500 1.00 95.38 185 GLU A N 1
ATOM 1497 C CA . GLU A 1 185 ? -7.262 1.546 18.401 1.00 95.38 185 GLU A CA 1
ATOM 1498 C C . GLU A 1 185 ? -7.048 0.219 17.662 1.00 95.38 185 GLU A C 1
ATOM 1500 O O . GLU A 1 185 ? -6.259 -0.614 18.101 1.00 95.38 185 GLU A O 1
ATOM 1505 N N . LYS A 1 186 ? -7.641 0.062 16.472 1.00 96.12 186 LYS A N 1
ATOM 1506 C CA . LYS A 1 186 ? -7.458 -1.139 15.644 1.00 96.12 186 LYS A CA 1
ATOM 1507 C C . LYS A 1 186 ? -6.016 -1.315 15.165 1.00 96.12 186 LYS A C 1
ATOM 1509 O O . LYS A 1 186 ? -5.541 -2.444 15.074 1.00 96.12 186 LYS A O 1
ATOM 1514 N N . ILE A 1 187 ? -5.309 -0.225 14.854 1.00 96.88 187 ILE A N 1
ATOM 1515 C CA . ILE A 1 187 ? -3.884 -0.280 14.489 1.00 96.88 187 ILE A CA 1
ATOM 1516 C C . ILE A 1 187 ? -3.057 -0.766 15.683 1.00 96.88 187 ILE A C 1
ATOM 1518 O O . ILE A 1 187 ? -2.203 -1.634 15.514 1.00 96.88 187 ILE A O 1
ATOM 1522 N N . ILE A 1 188 ? -3.334 -0.257 16.888 1.00 97.38 188 ILE A N 1
ATOM 1523 C CA . ILE A 1 188 ? -2.668 -0.692 18.126 1.00 97.38 188 ILE A CA 1
ATOM 1524 C C . ILE A 1 188 ? -2.936 -2.179 18.396 1.00 97.38 188 ILE A C 1
ATOM 1526 O O . ILE A 1 188 ? -2.003 -2.928 18.683 1.00 97.38 188 ILE A O 1
ATOM 1530 N N . GLU A 1 189 ? -4.187 -2.625 18.263 1.00 97.00 189 GLU A N 1
ATOM 1531 C CA . GLU A 1 189 ? -4.558 -4.037 18.398 1.00 97.00 189 GLU A CA 1
ATOM 1532 C C . GLU A 1 189 ? -3.817 -4.912 17.383 1.00 97.00 189 GLU A C 1
ATOM 1534 O O . GLU A 1 189 ? -3.237 -5.931 17.755 1.00 97.00 189 GLU A O 1
ATOM 1539 N N . ARG A 1 190 ? -3.780 -4.500 16.109 1.00 97.38 190 ARG A N 1
ATOM 1540 C CA . ARG A 1 190 ? -3.075 -5.235 15.054 1.00 97.38 190 ARG A CA 1
ATOM 1541 C C . ARG A 1 190 ? -1.580 -5.339 15.348 1.00 97.38 190 ARG A C 1
ATOM 1543 O O . ARG A 1 190 ? -1.035 -6.437 15.269 1.00 97.38 190 ARG A O 1
ATOM 1550 N N . LEU A 1 191 ? -0.940 -4.239 15.745 1.00 97.19 191 LEU A N 1
ATOM 1551 C CA . LEU A 1 191 ? 0.474 -4.204 16.134 1.00 97.19 191 LEU A CA 1
ATOM 1552 C C . LEU A 1 191 ? 0.802 -5.166 17.282 1.00 97.19 191 LEU A C 1
ATOM 1554 O O . LEU A 1 191 ? 1.891 -5.729 17.301 1.00 97.19 191 LEU A O 1
ATOM 1558 N N . ALA A 1 192 ? -0.123 -5.387 18.218 1.00 96.94 192 ALA A N 1
ATOM 1559 C CA . ALA A 1 192 ? 0.073 -6.331 19.319 1.00 96.94 192 ALA A CA 1
ATOM 1560 C C . ALA A 1 192 ? 0.032 -7.812 18.883 1.00 96.94 192 ALA A C 1
ATOM 1562 O O . ALA A 1 192 ? 0.403 -8.685 19.669 1.00 96.94 192 ALA A O 1
ATOM 1563 N N . THR A 1 193 ? -0.423 -8.100 17.658 1.00 95.81 193 THR A N 1
ATOM 1564 C CA . THR A 1 193 ? -0.547 -9.465 17.107 1.00 95.81 193 THR A CA 1
ATOM 1565 C C . THR A 1 193 ? 0.541 -9.846 16.097 1.00 95.81 193 THR A C 1
ATOM 1567 O O . THR A 1 193 ? 0.553 -10.994 15.651 1.00 95.81 193 THR A O 1
ATOM 1570 N N . LEU A 1 194 ? 1.427 -8.908 15.742 1.00 91.75 194 LEU A N 1
ATOM 1571 C CA . LEU A 1 194 ? 2.540 -9.085 14.798 1.00 91.75 194 LEU A CA 1
ATOM 1572 C C . LEU A 1 194 ? 3.869 -9.310 15.529 1.00 91.75 194 LEU A C 1
ATOM 1574 O O . LEU A 1 194 ? 4.591 -10.249 15.132 1.00 91.75 194 LEU A O 1
#